Protein AF-A0A524LYD6-F1 (afdb_monomer)

Secondary structure (DSSP, 8-state):
--EEEEEEEEEEEEEEEEEETTEEEEEEEEEEEEEEEEEE---S---TTT---SSHHHHHSBS-EEEEEEEEEEEEEE--EEETTEEEEEEEEEEEEEEESGGG-BS-BEEEEEEEEEEEEEEEEEEEETTEEEEEEEEEEEEEEEEE--S---GGGTTSPSPB-GGGSEE--SSSSSTTSPP-EEESEEEEEEEEEEEEEETTTEEEEEEEEEEEEESSGGGGGS--GGG-EEEEEEEEEE--TT--EEEEEEEEEEE-TTS-EEEPPPSBS-TT--TT--BEEEEEE-----

Solvent-accessible surface area (backbone atoms only — not comparable to full-atom values): 15351 Å² total; per-residue (Å²): 139,61,72,51,74,49,75,52,70,52,70,54,72,52,68,52,75,46,84,49,100,84,21,40,38,34,41,36,42,34,42,37,43,31,44,36,35,34,48,67,67,85,75,72,97,69,56,79,92,77,67,72,69,88,51,62,57,68,61,73,41,62,76,43,81,43,45,42,25,38,41,36,40,37,41,34,41,40,42,61,36,74,48,91,78,55,54,38,31,42,32,36,40,35,43,37,39,34,42,27,14,29,94,66,38,57,76,34,28,20,32,36,36,39,42,37,40,35,40,29,40,62,76,46,77,42,80,77,47,102,88,42,51,58,35,37,26,43,36,39,37,41,37,40,37,39,51,35,59,46,98,48,67,55,80,90,54,68,85,52,77,74,43,38,44,66,85,73,38,42,67,40,59,15,31,82,37,51,66,65,42,80,65,48,73,62,16,19,20,37,41,43,33,40,40,34,48,35,31,48,79,38,88,69,45,38,25,42,37,32,42,40,39,43,22,32,73,31,68,48,58,77,57,66,77,69,75,51,67,51,66,26,48,34,26,38,34,42,36,45,34,34,48,33,87,94,48,36,44,30,44,30,46,30,43,43,33,35,31,44,95,86,72,49,80,47,49,40,64,22,84,40,87,30,88,80,69,43,67,60,30,37,29,32,84,29,58,31,56,65,66,84,80,126

Nearest PDB structures (foldseek):
  8a9y-assembly1_I  TM=3.380E-01  e=5.499E-01  Bacteroides thetaiotaomicron VPI-5482
  5fq6-assembly2_B  TM=3.558E-01  e=7.017E+00  Bacteroides thetaiotaomicron
  5fq8-assembly1_B  TM=3.467E-01  e=5.984E+00  Bacteroides thetaiotaomicron
  5fq7-assembly1_B  TM=3.398E-01  e=6.654E+00  Bacteroides thetaiotaomicron
  3qra-assembly1_A  TM=2.078E-01  e=8.227E+00  Yersinia pestis

Radius of gyration: 22.2 Å; Cα contacts (8 Å, |Δi|>4): 755; chains: 1; bounding box: 43×53×70 Å

Foldseek 3Di:
DDKDKDKDKDKDKDWDWDQDPQAIKIKMKMKMKMKIAMEDDPDDDDPPVGDDDPAPCNRVRYGDIWMKIKMKIKIKGDPFDDAPLDTAFDKMWMKMWMAIAFVVHIQFFWIKIKIKIKGKHWPDWACPDPQDTFTKMKMKMKMKMFTGGHPGDDPVCPPDDPRSQRQNFDKAPLAAALPNDHMDTQFRIKIKIKIKIWTDPHRQFKIKIWMKIWMAGHNDPVCVVVDDQQRTKIKTWIFMATNHPVDGKTKIWMWIWGAHPVRDIGTADEPAPCPVRDRRDYTYITIYGSDPPD

Mean predicted aligned error: 8.08 Å

pLDDT: mean 85.82, std 14.9, range [29.69, 97.88]

Sequence (294 aa):
MKYNKWTFGIGGNTGYRFRTPLGNLSLSTSLRSSLNHSRYTRNQAIDPAQVRPFDADLRENLLDWVWVNKWGLSATLDKRRGLYLSPSSGYAVSQSATFAGGFLLGDRHYIRTDTKGEAFFTLWDFPVLDTWNWKGVLAVHSDISFVLPTFWVPPAYQSFDQPVAGTDLLQTDGMFVARGWDPVTGGEALWNNWVELRMPIAEQVLWLDGFFDAVSLWEDPHDIGTLGPQNMLFGVGAGLRFTIPQFPIRVYLAKRFQVDSGGTIQWQEGSLFNYNKSPTGGLDFVFSIGAGLF

Structure (mmCIF, N/CA/C/O backbone):
data_AF-A0A524LYD6-F1
#
_entry.id   AF-A0A524LYD6-F1
#
loop_
_atom_site.group_PDB
_atom_site.id
_atom_site.type_symbol
_atom_site.label_atom_id
_atom_site.label_alt_id
_atom_site.label_comp_id
_atom_site.label_asym_id
_atom_site.label_entity_id
_atom_site.label_seq_id
_atom_site.pdbx_PDB_ins_code
_atom_site.Cartn_x
_atom_site.Cartn_y
_atom_site.Cartn_z
_atom_site.occupancy
_atom_site.B_iso_or_equiv
_atom_site.auth_seq_id
_atom_site.auth_comp_id
_atom_site.auth_asym_id
_atom_site.auth_atom_id
_atom_site.pdbx_PDB_model_num
ATOM 1 N N . MET A 1 1 ? -10.179 5.779 -27.861 1.00 55.72 1 MET A N 1
ATOM 2 C CA . MET A 1 1 ? -9.744 4.615 -28.672 1.00 55.72 1 MET A CA 1
ATOM 3 C C . MET A 1 1 ? -10.192 3.332 -27.987 1.00 55.72 1 MET A C 1
ATOM 5 O O . MET A 1 1 ? -10.161 3.291 -26.766 1.00 55.72 1 MET A O 1
ATOM 9 N N . LYS A 1 2 ? -10.623 2.311 -28.739 1.00 52.88 2 LYS A N 1
ATOM 10 C CA . LYS A 1 2 ? -10.922 0.976 -28.191 1.00 52.88 2 LYS A CA 1
ATOM 11 C C . LYS A 1 2 ? -9.743 0.045 -28.458 1.00 52.88 2 LYS A C 1
ATOM 13 O O . LYS A 1 2 ? -9.265 -0.019 -29.594 1.00 52.88 2 LYS A O 1
ATOM 18 N N . TYR A 1 3 ? -9.305 -0.673 -27.434 1.00 56.09 3 TYR A N 1
ATOM 19 C CA . TYR A 1 3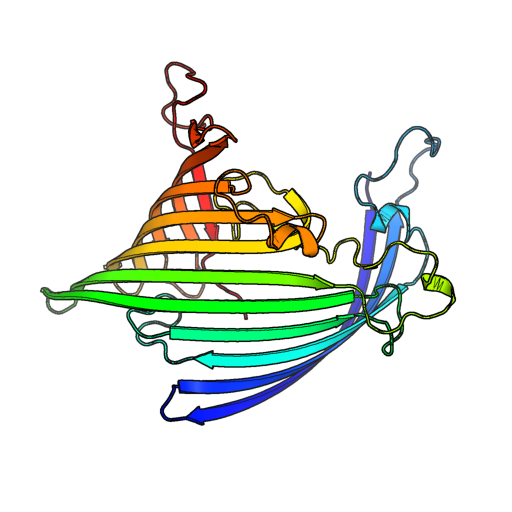 ? -8.222 -1.641 -27.539 1.00 56.09 3 TYR A CA 1
ATOM 20 C C . TYR A 1 3 ? -8.619 -2.968 -26.926 1.00 56.09 3 TYR A C 1
ATOM 22 O O . TYR A 1 3 ? -9.386 -3.021 -25.969 1.00 56.09 3 TYR A O 1
ATOM 30 N N . ASN A 1 4 ? -8.087 -4.027 -27.519 1.00 59.47 4 ASN A N 1
ATOM 31 C CA . ASN A 1 4 ? -8.242 -5.390 -27.065 1.00 59.47 4 ASN A CA 1
ATOM 32 C C . ASN A 1 4 ? -6.863 -5.851 -26.594 1.00 59.47 4 ASN A C 1
ATOM 34 O O . ASN A 1 4 ? -5.926 -5.926 -27.391 1.00 59.47 4 ASN A O 1
ATOM 38 N N . LYS A 1 5 ? -6.740 -6.132 -25.297 1.00 69.69 5 LYS A N 1
ATOM 39 C CA . LYS A 1 5 ? -5.551 -6.743 -24.698 1.00 69.69 5 LYS A CA 1
ATOM 40 C C . LYS A 1 5 ? -5.887 -8.183 -24.352 1.00 69.69 5 LYS A C 1
ATOM 42 O O . LYS A 1 5 ? -6.878 -8.434 -23.668 1.00 69.69 5 LYS A O 1
ATOM 47 N N . TRP A 1 6 ? -5.106 -9.118 -24.871 1.00 77.25 6 TRP A N 1
ATOM 48 C CA . TRP A 1 6 ? -5.230 -10.539 -24.571 1.00 77.25 6 TRP A CA 1
ATOM 49 C C . TRP A 1 6 ? -4.021 -10.945 -23.735 1.00 77.25 6 TRP A C 1
ATOM 51 O O . TRP A 1 6 ? -2.884 -10.691 -24.125 1.00 77.25 6 TRP A O 1
ATOM 61 N N . THR A 1 7 ? -4.272 -11.565 -22.587 1.00 79.12 7 THR A N 1
ATOM 62 C CA . THR A 1 7 ? -3.228 -12.063 -21.690 1.00 79.12 7 THR A CA 1
ATOM 63 C C . THR A 1 7 ? -3.551 -13.505 -21.345 1.00 79.12 7 THR A C 1
ATOM 65 O O . THR A 1 7 ? -4.573 -13.782 -20.719 1.00 79.12 7 THR A O 1
ATOM 68 N N . PHE A 1 8 ? -2.669 -14.418 -21.736 1.00 85.75 8 PHE A N 1
ATOM 69 C CA . PHE A 1 8 ? -2.722 -15.819 -21.333 1.00 85.75 8 PHE A CA 1
ATOM 70 C C . PHE A 1 8 ? -1.615 -16.053 -20.319 1.00 85.75 8 PHE A C 1
ATOM 72 O O . PHE A 1 8 ? -0.457 -15.781 -20.608 1.00 85.75 8 PHE A O 1
ATOM 79 N N . GLY A 1 9 ? -1.956 -16.514 -19.121 1.00 87.69 9 GLY A N 1
ATOM 80 C CA . GLY A 1 9 ? -0.984 -16.718 -18.054 1.00 87.69 9 GLY A CA 1
ATOM 81 C C . GLY A 1 9 ? -1.122 -18.089 -17.424 1.00 87.69 9 GLY A C 1
ATOM 82 O O . GLY A 1 9 ? -2.235 -18.548 -17.179 1.00 87.69 9 GLY A O 1
ATOM 83 N N . ILE A 1 10 ? 0.013 -18.705 -17.119 1.00 91.19 10 ILE A N 1
ATOM 84 C CA . ILE A 1 10 ? 0.108 -19.864 -16.240 1.00 91.19 10 ILE A CA 1
ATOM 85 C C . ILE A 1 10 ? 1.040 -19.516 -15.087 1.00 91.19 10 ILE A C 1
ATOM 87 O O . ILE A 1 10 ? 2.018 -18.784 -15.243 1.00 91.19 10 ILE A O 1
ATOM 91 N N . GLY A 1 11 ? 0.733 -20.022 -13.904 1.00 90.56 11 GLY A N 1
ATOM 92 C CA . GLY A 1 11 ? 1.606 -19.858 -12.761 1.00 90.56 11 GLY A CA 1
ATOM 93 C C . GLY A 1 11 ? 1.364 -20.929 -11.722 1.00 90.56 11 GLY A C 1
ATOM 94 O O . GLY A 1 11 ? 0.301 -21.546 -11.680 1.00 90.56 11 GLY A O 1
ATOM 95 N N . GLY A 1 12 ? 2.377 -21.141 -10.899 1.00 92.94 12 GLY A N 1
ATOM 96 C CA . GLY A 1 12 ? 2.320 -22.011 -9.740 1.00 92.94 12 GLY A CA 1
ATOM 97 C C . GLY A 1 12 ? 2.987 -21.325 -8.563 1.00 92.94 12 GLY A C 1
ATOM 98 O O . GLY A 1 12 ? 3.981 -20.617 -8.720 1.00 92.94 12 GLY A O 1
ATOM 99 N N . ASN A 1 13 ? 2.439 -21.534 -7.377 1.00 95.00 13 ASN A N 1
ATOM 100 C CA . ASN A 1 13 ? 3.014 -21.075 -6.127 1.00 95.00 13 ASN A CA 1
ATOM 101 C C . ASN A 1 13 ? 3.109 -22.243 -5.148 1.00 95.00 13 ASN A C 1
ATOM 103 O O . ASN A 1 13 ? 2.278 -23.147 -5.130 1.00 95.00 13 ASN A O 1
ATOM 107 N N . THR A 1 14 ? 4.143 -22.218 -4.324 1.00 96.38 14 THR A N 1
ATOM 108 C CA . THR A 1 14 ? 4.301 -23.149 -3.213 1.00 96.38 14 THR A CA 1
ATOM 109 C C . THR A 1 14 ? 4.890 -22.408 -2.030 1.00 96.38 14 THR A C 1
ATOM 111 O O . THR A 1 14 ? 5.524 -21.362 -2.176 1.00 96.38 14 THR A O 1
ATOM 114 N N . GLY A 1 15 ? 4.666 -22.927 -0.835 1.00 95.25 15 GLY A N 1
ATOM 115 C CA . GLY A 1 15 ? 5.195 -22.327 0.370 1.00 95.25 15 GLY A CA 1
ATOM 116 C C . GLY A 1 15 ? 5.038 -23.233 1.569 1.00 95.25 15 GLY A C 1
ATOM 117 O O . GLY A 1 15 ? 4.254 -24.181 1.570 1.00 95.25 15 GLY A O 1
ATOM 118 N N . TYR A 1 16 ? 5.802 -22.921 2.604 1.00 96.12 16 TYR A N 1
ATOM 119 C CA . TYR A 1 16 ? 5.771 -23.638 3.861 1.00 96.12 16 TYR A CA 1
ATOM 120 C C . TYR A 1 16 ? 5.715 -22.662 5.028 1.00 96.12 16 TYR A C 1
ATOM 122 O O . TYR A 1 16 ? 6.332 -21.596 5.005 1.00 96.12 16 TYR A O 1
ATOM 130 N N . ARG A 1 17 ? 4.970 -23.043 6.067 1.00 96.06 17 ARG A N 1
ATOM 131 C CA . ARG A 1 17 ? 4.792 -22.245 7.277 1.00 96.06 17 ARG A CA 1
ATOM 132 C C . ARG A 1 17 ? 5.369 -22.968 8.483 1.00 96.06 17 ARG A C 1
ATOM 134 O O . ARG A 1 17 ? 4.868 -24.011 8.896 1.00 96.06 17 ARG A O 1
ATOM 141 N N . PHE A 1 18 ? 6.366 -22.351 9.093 1.00 95.38 18 PHE A N 1
ATOM 142 C CA . PHE A 1 18 ? 6.984 -22.764 10.339 1.00 95.38 18 PHE A CA 1
ATOM 143 C C . PHE A 1 18 ? 6.351 -22.006 11.507 1.00 95.38 18 PHE A C 1
ATOM 145 O O . PHE A 1 18 ? 6.213 -20.783 11.479 1.00 95.38 18 PHE A O 1
ATOM 152 N N . ARG A 1 19 ? 5.974 -22.727 12.565 1.00 95.12 19 ARG A N 1
ATOM 153 C CA . ARG A 1 19 ? 5.569 -22.102 13.829 1.00 95.12 19 ARG A CA 1
ATOM 154 C C . ARG A 1 19 ? 6.815 -21.868 14.669 1.00 95.12 19 ARG A C 1
ATOM 156 O O . ARG A 1 19 ? 7.505 -22.821 15.011 1.00 95.12 19 ARG A O 1
ATOM 163 N N . THR A 1 20 ? 7.088 -20.616 15.008 1.00 93.88 20 THR A N 1
ATOM 164 C CA . THR A 1 20 ? 8.222 -20.228 15.854 1.00 93.88 20 THR A CA 1
ATOM 165 C C . THR A 1 20 ? 7.715 -19.479 17.093 1.00 93.88 20 THR A C 1
ATOM 167 O O . THR A 1 20 ? 6.604 -18.942 17.071 1.00 93.88 20 THR A O 1
ATOM 170 N N . PRO A 1 21 ? 8.508 -19.363 18.174 1.00 91.44 21 PRO A N 1
ATOM 171 C CA . PRO A 1 21 ? 8.156 -18.514 19.323 1.00 91.44 21 PRO A CA 1
ATOM 172 C C . PRO A 1 21 ? 7.973 -17.024 18.961 1.00 91.44 21 PRO A C 1
ATOM 174 O O . PRO A 1 21 ? 7.273 -16.269 19.650 1.00 91.44 21 PRO A O 1
ATOM 177 N N . LEU A 1 22 ? 8.591 -16.592 17.857 1.00 92.12 22 LEU A N 1
ATOM 178 C CA . LEU A 1 22 ? 8.488 -15.235 17.324 1.00 92.12 22 LEU A CA 1
ATOM 179 C C . LEU A 1 22 ? 7.247 -15.032 16.441 1.00 92.12 22 LEU A C 1
ATOM 181 O O . LEU A 1 22 ? 6.920 -13.897 16.133 1.00 92.12 22 LEU A O 1
ATOM 185 N N . GLY A 1 23 ? 6.508 -16.087 16.093 1.00 92.94 23 GLY A N 1
ATOM 186 C CA . GLY A 1 23 ? 5.337 -16.014 15.219 1.00 92.94 23 GLY A CA 1
ATOM 187 C C . GLY A 1 23 ? 5.345 -17.100 14.147 1.00 92.94 23 GLY A C 1
ATOM 188 O O . GLY A 1 23 ? 6.173 -18.014 14.149 1.00 92.94 23 GLY A O 1
ATOM 189 N N . ASN A 1 24 ? 4.405 -17.008 13.216 1.00 95.06 24 ASN A N 1
ATOM 190 C CA . ASN A 1 24 ? 4.341 -17.884 12.057 1.00 95.06 24 ASN A CA 1
ATOM 191 C C . ASN A 1 24 ? 5.279 -17.349 10.972 1.00 95.06 24 ASN A C 1
ATOM 193 O O . ASN A 1 24 ? 4.977 -16.328 10.357 1.00 95.06 24 ASN A O 1
ATOM 197 N N . LEU A 1 25 ? 6.392 -18.042 10.734 1.00 96.81 25 LEU A N 1
ATOM 198 C CA . LEU A 1 25 ? 7.285 -17.765 9.613 1.00 96.81 25 LEU A CA 1
ATOM 199 C C . LEU A 1 25 ? 6.774 -18.514 8.382 1.00 96.81 25 LEU A C 1
ATOM 201 O O . LEU A 1 25 ? 6.739 -19.740 8.375 1.00 96.81 25 LEU A O 1
ATOM 205 N N . SER A 1 26 ? 6.388 -17.792 7.344 1.00 96.50 26 SER A N 1
ATOM 206 C CA . SER A 1 26 ? 5.944 -18.344 6.068 1.00 96.50 26 SER A CA 1
ATOM 207 C C . SER A 1 26 ? 6.970 -18.004 5.000 1.00 96.50 26 SER A C 1
ATOM 209 O O . SER A 1 26 ? 7.301 -16.835 4.827 1.00 96.50 26 SER A O 1
ATOM 211 N N . LEU A 1 27 ? 7.472 -19.018 4.304 1.00 97.31 27 LEU A N 1
ATOM 212 C CA . LEU A 1 27 ? 8.333 -18.861 3.136 1.00 97.31 27 LEU A CA 1
ATOM 213 C C . LEU A 1 27 ? 7.558 -19.338 1.915 1.00 97.31 27 LEU A C 1
ATOM 215 O O . LEU A 1 27 ? 6.967 -20.419 1.957 1.00 97.31 27 LEU A O 1
ATOM 219 N N . SER A 1 28 ? 7.552 -18.563 0.839 1.00 96.56 28 SER A N 1
ATOM 220 C CA . SER A 1 28 ? 6.888 -18.960 -0.398 1.00 96.56 28 SER A CA 1
ATOM 221 C C . SER A 1 28 ? 7.697 -18.583 -1.628 1.00 96.56 28 SER A C 1
ATOM 223 O O . SER A 1 28 ? 8.526 -17.672 -1.615 1.00 96.56 28 SER A O 1
ATOM 225 N N . THR A 1 29 ? 7.447 -19.315 -2.705 1.00 97.19 29 THR A N 1
ATOM 226 C CA . THR A 1 29 ? 7.948 -19.004 -4.035 1.00 97.19 29 THR A CA 1
ATOM 227 C C . THR A 1 29 ? 6.825 -19.142 -5.049 1.00 97.19 29 THR A C 1
ATOM 229 O O . THR A 1 29 ? 5.917 -19.963 -4.891 1.00 97.19 29 THR A O 1
ATOM 232 N N . SER A 1 30 ? 6.864 -18.318 -6.087 1.00 95.62 30 SER A N 1
ATOM 233 C CA . SER A 1 30 ? 5.905 -18.361 -7.182 1.00 95.62 30 SER A CA 1
ATOM 234 C C . SER A 1 30 ? 6.612 -18.207 -8.515 1.00 95.62 30 SER A C 1
ATOM 236 O O . SER A 1 30 ? 7.553 -17.434 -8.641 1.00 95.62 30 SER A O 1
ATOM 238 N N . LEU A 1 31 ? 6.158 -18.940 -9.520 1.00 94.75 31 LEU A N 1
ATOM 239 C CA . LEU A 1 31 ? 6.589 -18.788 -10.902 1.00 94.75 31 LEU A CA 1
ATOM 240 C C . LEU A 1 31 ? 5.362 -18.452 -11.732 1.00 94.75 31 LEU A C 1
ATOM 242 O O . LEU A 1 31 ? 4.343 -19.136 -11.638 1.00 94.75 31 LEU A O 1
ATOM 246 N N . ARG A 1 32 ? 5.457 -17.404 -12.544 1.00 93.44 32 ARG A N 1
ATOM 247 C CA . ARG A 1 32 ? 4.402 -16.983 -13.461 1.00 93.44 32 ARG A CA 1
ATOM 248 C C . ARG A 1 32 ? 5.002 -16.724 -14.829 1.00 93.44 32 ARG A C 1
ATOM 250 O O . ARG A 1 32 ? 5.989 -16.008 -14.949 1.00 93.44 32 ARG A O 1
ATOM 257 N N . SER A 1 33 ? 4.368 -17.269 -15.852 1.00 91.31 33 SER A N 1
ATOM 258 C CA . SER A 1 33 ? 4.661 -16.970 -17.245 1.00 91.31 33 SER A CA 1
ATOM 259 C C . SER A 1 33 ? 3.385 -16.464 -17.894 1.00 91.31 33 SER A C 1
ATOM 261 O O . SER A 1 33 ? 2.315 -17.055 -17.721 1.00 91.31 33 SER A O 1
ATOM 263 N N . SER A 1 34 ? 3.469 -15.342 -18.594 1.00 88.50 34 SER A N 1
ATOM 264 C CA . SER A 1 34 ? 2.343 -14.794 -19.335 1.00 88.50 34 SER A CA 1
ATOM 265 C C . SER A 1 34 ? 2.739 -14.364 -20.729 1.00 88.50 34 SER A C 1
ATOM 267 O O . SER A 1 34 ? 3.812 -13.812 -20.939 1.00 88.50 34 SER A O 1
ATOM 269 N N . LEU A 1 35 ? 1.821 -14.592 -21.654 1.00 85.19 35 LEU A N 1
ATOM 270 C CA . LEU A 1 35 ? 1.895 -14.207 -23.041 1.00 85.19 35 LEU A CA 1
ATOM 271 C C . LEU A 1 35 ? 0.871 -13.094 -23.284 1.00 85.19 35 LEU A C 1
ATOM 273 O O . LEU A 1 35 ? -0.341 -13.307 -23.167 1.00 85.19 35 LEU A O 1
ATOM 277 N N . ASN A 1 36 ? 1.375 -11.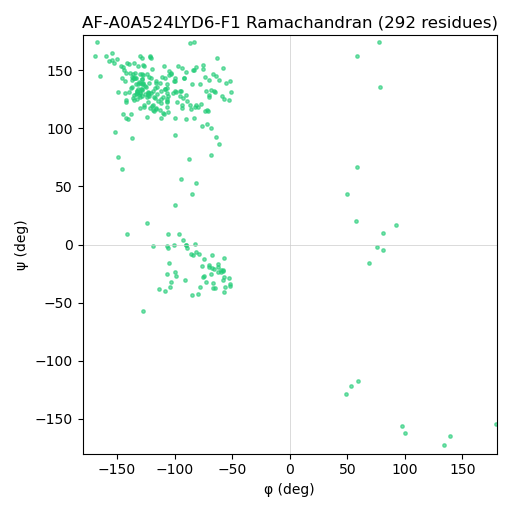903 -23.585 1.00 80.31 36 ASN A N 1
ATOM 278 C CA . ASN A 1 36 ? 0.601 -10.685 -23.767 1.00 80.31 36 ASN A CA 1
ATOM 279 C C . ASN A 1 36 ? 0.531 -10.309 -25.246 1.00 80.31 36 ASN A C 1
ATOM 281 O O . ASN A 1 36 ? 1.532 -10.356 -25.953 1.00 80.31 36 ASN A O 1
ATOM 285 N N . HIS A 1 37 ? -0.645 -9.890 -25.700 1.00 72.88 37 HIS A N 1
ATOM 286 C CA . HIS A 1 37 ? -0.845 -9.316 -27.024 1.00 72.88 37 HIS A CA 1
ATOM 287 C C . HIS A 1 37 ? -1.778 -8.115 -26.934 1.00 72.88 37 HIS A C 1
ATOM 289 O O . HIS A 1 37 ? -2.825 -8.176 -26.281 1.00 72.88 37 HIS A O 1
ATOM 295 N N . SER A 1 38 ? -1.417 -7.020 -27.598 1.00 56.56 38 SER A N 1
ATOM 296 C CA . SER A 1 38 ? -2.233 -5.810 -27.626 1.00 56.56 38 SER A CA 1
ATOM 297 C C . SER A 1 38 ? -2.581 -5.423 -29.066 1.00 56.56 38 SER A C 1
ATOM 299 O O . SER A 1 38 ? -1.722 -5.342 -29.945 1.00 56.56 38 SER A O 1
ATOM 301 N N . ARG A 1 39 ? -3.880 -5.219 -29.330 1.00 44.22 39 ARG A N 1
ATOM 302 C CA . ARG A 1 39 ? -4.400 -4.811 -30.641 1.00 44.22 39 ARG A CA 1
ATOM 303 C C . ARG A 1 39 ? -5.424 -3.698 -30.484 1.00 44.22 39 ARG A C 1
ATOM 305 O O . ARG A 1 39 ? -6.422 -3.839 -29.780 1.00 44.22 39 ARG A O 1
ATOM 312 N N . TYR A 1 40 ? -5.245 -2.616 -31.230 1.00 53.81 40 TYR A N 1
ATOM 313 C CA . TYR A 1 40 ? -6.242 -1.552 -31.332 1.00 53.81 40 TYR A CA 1
ATOM 314 C C . TYR A 1 40 ? -7.190 -1.794 -32.499 1.00 53.81 40 TYR A C 1
ATOM 316 O O . TYR A 1 40 ? -6.783 -2.254 -33.568 1.00 53.81 40 TYR A O 1
ATOM 324 N N . THR A 1 41 ? -8.466 -1.445 -32.317 1.00 43.91 41 THR A N 1
ATOM 325 C CA . THR A 1 41 ? -9.409 -1.410 -33.439 1.00 43.91 41 THR A CA 1
ATOM 326 C C . THR A 1 41 ? -9.137 -0.149 -34.255 1.00 43.91 41 THR A C 1
ATOM 328 O O . THR A 1 41 ? -9.515 0.952 -33.857 1.00 43.91 41 THR A O 1
ATOM 331 N N . ARG A 1 42 ? -8.456 -0.322 -35.394 1.00 43.91 42 ARG A N 1
ATOM 332 C CA . ARG A 1 42 ? -8.224 0.694 -36.429 1.00 43.91 42 ARG A CA 1
ATOM 333 C C . ARG A 1 42 ? -9.550 1.020 -37.125 1.00 43.91 42 ARG A C 1
ATOM 335 O O . ARG A 1 42 ? -9.797 0.542 -38.225 1.00 43.91 42 ARG A O 1
ATOM 342 N N . ASN A 1 43 ? -10.411 1.807 -36.486 1.00 40.53 43 ASN A N 1
ATOM 343 C CA . ASN A 1 43 ? -11.506 2.461 -37.192 1.00 40.53 43 ASN A CA 1
ATOM 344 C C . ASN A 1 43 ? -11.103 3.907 -37.481 1.00 40.53 43 ASN A C 1
ATOM 346 O O . ASN A 1 43 ? -11.046 4.734 -36.580 1.00 40.53 43 ASN A O 1
ATOM 350 N N . GLN A 1 44 ? -10.858 4.134 -38.773 1.00 36.75 44 GLN A N 1
ATOM 351 C CA . GLN A 1 44 ? -10.572 5.387 -39.471 1.00 36.75 44 GLN A CA 1
ATOM 352 C C . GLN A 1 44 ? -9.146 5.939 -39.357 1.00 36.75 44 GLN A C 1
ATOM 354 O O . GLN A 1 44 ? -8.496 5.907 -38.319 1.00 36.75 44 GLN A O 1
ATOM 359 N N . ALA A 1 45 ? -8.661 6.367 -40.523 1.00 39.56 45 ALA A N 1
ATOM 360 C CA . ALA A 1 45 ? -7.324 6.839 -40.830 1.00 39.56 45 ALA A CA 1
ATOM 361 C C . ALA A 1 45 ? -6.971 8.094 -40.023 1.00 39.56 45 ALA A C 1
ATOM 363 O O . ALA A 1 45 ? -7.168 9.215 -40.479 1.00 39.56 45 ALA A O 1
ATOM 364 N N . ILE A 1 46 ? -6.469 7.887 -38.811 1.00 42.72 46 ILE A N 1
ATOM 365 C CA . ILE A 1 46 ? -5.906 8.943 -37.982 1.00 42.72 46 ILE A CA 1
ATOM 366 C C . ILE A 1 46 ? -4.392 8.754 -38.004 1.00 42.72 46 ILE A C 1
ATOM 368 O O . ILE A 1 46 ? -3.879 7.699 -37.628 1.00 42.72 46 ILE A O 1
ATOM 372 N N . ASP A 1 47 ? -3.712 9.769 -38.526 1.00 45.88 47 ASP A N 1
ATOM 373 C CA . ASP A 1 47 ? -2.261 9.885 -38.621 1.00 45.88 47 ASP A CA 1
ATOM 374 C C . ASP A 1 47 ? -1.605 9.613 -37.242 1.00 45.88 47 ASP A C 1
ATOM 376 O O . ASP A 1 47 ? -2.052 10.185 -36.240 1.00 45.88 47 ASP A O 1
ATOM 380 N N . PRO A 1 48 ? -0.567 8.757 -37.138 1.00 46.44 48 PRO A N 1
ATOM 381 C CA . PRO A 1 48 ? 0.178 8.515 -35.893 1.00 46.44 48 PRO A CA 1
ATOM 382 C C . PRO A 1 48 ? 0.811 9.776 -35.266 1.00 46.44 48 PRO A C 1
ATOM 384 O O . PRO A 1 48 ? 1.240 9.741 -34.107 1.00 46.44 48 PRO A O 1
ATOM 387 N N . ALA A 1 49 ? 0.849 10.902 -35.986 1.00 52.00 49 ALA A N 1
ATOM 388 C CA . ALA A 1 49 ? 1.197 12.208 -35.430 1.00 52.00 49 ALA A CA 1
ATOM 389 C C . ALA A 1 49 ? 0.068 12.867 -34.606 1.00 52.00 49 ALA A C 1
ATOM 391 O O . ALA A 1 49 ? 0.354 13.771 -33.824 1.00 52.00 49 ALA A O 1
ATOM 392 N N . GLN A 1 50 ? -1.193 12.437 -34.752 1.00 47.16 50 GLN A N 1
ATOM 393 C CA . GLN A 1 50 ? -2.355 13.139 -34.187 1.00 47.16 50 GLN A CA 1
ATOM 394 C C . GLN A 1 50 ? -3.004 12.469 -32.971 1.00 47.16 50 GLN A C 1
ATOM 396 O O . GLN A 1 50 ? -3.610 13.171 -32.165 1.00 47.16 50 GLN A O 1
ATOM 401 N N . VAL A 1 51 ? -2.879 11.146 -32.786 1.00 50.72 51 VAL A N 1
ATOM 402 C CA . VAL A 1 51 ? -3.400 10.464 -31.585 1.00 50.72 51 VAL A CA 1
ATOM 403 C C . VAL A 1 51 ? -2.454 9.351 -31.136 1.00 50.72 51 VAL A C 1
ATOM 405 O O . VAL A 1 51 ? -2.361 8.303 -31.772 1.00 50.72 51 VAL A O 1
ATOM 408 N N . ARG A 1 52 ? -1.767 9.572 -30.009 1.00 54.44 52 ARG A N 1
ATOM 409 C CA . ARG A 1 52 ? -0.873 8.603 -29.358 1.00 54.44 52 ARG A CA 1
ATOM 410 C C . ARG A 1 52 ? -1.538 8.057 -28.086 1.00 54.44 52 ARG A C 1
ATOM 412 O O . ARG A 1 52 ? -2.101 8.857 -27.338 1.00 54.44 52 ARG A O 1
ATOM 419 N N . PRO A 1 53 ? -1.512 6.734 -27.828 1.00 52.78 53 PRO A N 1
ATOM 420 C CA . PRO A 1 53 ? -1.954 6.187 -26.549 1.00 52.78 53 PRO A CA 1
ATOM 421 C C . PRO A 1 53 ? -1.186 6.834 -25.393 1.00 52.78 53 PRO A C 1
ATOM 423 O O . PRO A 1 53 ? 0.022 7.046 -25.499 1.00 52.78 53 PRO A O 1
ATOM 426 N N . PHE A 1 54 ? -1.899 7.145 -24.308 1.00 50.44 54 PHE A N 1
ATOM 427 C CA . PHE A 1 54 ? -1.296 7.655 -23.074 1.00 50.44 54 PHE A CA 1
ATOM 428 C C . PHE A 1 54 ? -0.379 6.607 -22.424 1.00 50.44 54 PHE A C 1
ATOM 430 O O . PHE A 1 54 ? 0.689 6.938 -21.927 1.00 50.44 54 PHE A O 1
ATOM 437 N N . ASP A 1 55 ? -0.780 5.337 -22.487 1.00 52.91 55 ASP A N 1
ATOM 438 C CA . ASP A 1 55 ? -0.026 4.207 -21.950 1.00 52.91 55 ASP A CA 1
ATOM 439 C C . ASP A 1 55 ? 1.147 3.840 -22.886 1.00 52.91 55 ASP A C 1
ATOM 441 O O . ASP A 1 55 ? 0.955 3.549 -24.073 1.00 52.91 55 ASP A O 1
ATOM 445 N N . ALA A 1 56 ? 2.369 3.900 -22.346 1.00 55.12 56 ALA A N 1
ATOM 446 C CA . ALA A 1 56 ? 3.619 3.674 -23.068 1.00 55.12 56 ALA A CA 1
ATOM 447 C C . ALA A 1 56 ? 3.777 2.222 -23.547 1.00 55.12 56 ALA A C 1
ATOM 449 O O . ALA A 1 56 ? 4.187 1.993 -24.684 1.00 55.12 56 ALA A O 1
ATOM 450 N N . ASP A 1 57 ? 3.339 1.245 -22.754 1.00 53.44 57 ASP A N 1
ATOM 451 C CA . ASP A 1 57 ? 3.438 -0.177 -23.108 1.00 53.44 57 ASP A CA 1
ATOM 452 C C . ASP A 1 57 ? 2.564 -0.537 -24.298 1.00 53.44 57 ASP A C 1
ATOM 454 O O . ASP A 1 57 ? 2.859 -1.416 -25.099 1.00 53.44 57 ASP A O 1
ATOM 458 N N . LEU A 1 58 ? 1.444 0.152 -24.382 1.00 52.38 58 LEU A N 1
ATOM 459 C CA . LEU A 1 58 ? 0.444 0.045 -25.420 1.00 52.38 58 LEU A CA 1
ATOM 460 C C . LEU A 1 58 ? 0.896 0.699 -26.737 1.00 52.38 58 LEU A C 1
ATOM 462 O O . LEU A 1 58 ? 0.463 0.300 -27.822 1.00 52.38 58 LEU A O 1
ATOM 466 N N . ARG A 1 59 ? 1.785 1.692 -26.642 1.00 57.72 59 ARG A N 1
ATOM 467 C CA . ARG A 1 59 ? 2.464 2.319 -27.778 1.00 57.72 59 ARG A CA 1
ATOM 468 C C . ARG A 1 59 ? 3.617 1.454 -28.296 1.00 57.72 59 ARG A C 1
ATOM 470 O O . ARG A 1 59 ? 3.819 1.409 -29.505 1.00 57.72 59 ARG A O 1
ATOM 477 N N . GLU A 1 60 ? 4.337 0.784 -27.400 1.00 53.69 60 GLU A N 1
ATOM 478 C CA . GLU A 1 60 ? 5.558 0.027 -27.712 1.00 53.69 60 GLU A CA 1
ATOM 479 C C . GLU A 1 60 ? 5.289 -1.453 -28.053 1.00 53.69 60 GLU A C 1
ATOM 481 O O . GLU A 1 60 ? 5.961 -1.993 -28.923 1.00 53.69 60 GLU A O 1
ATOM 486 N N . ASN A 1 61 ? 4.243 -2.081 -27.495 1.00 51.09 61 ASN A N 1
ATOM 487 C CA . ASN A 1 61 ? 3.865 -3.486 -27.750 1.00 51.09 61 ASN A CA 1
ATOM 488 C C . ASN A 1 61 ? 2.712 -3.649 -28.762 1.00 51.09 61 ASN A C 1
ATOM 490 O O . ASN A 1 61 ? 1.849 -4.530 -28.630 1.00 51.09 61 ASN A O 1
ATOM 494 N N . LEU A 1 62 ? 2.640 -2.767 -29.759 1.00 54.47 62 LEU A N 1
ATOM 495 C CA . LEU A 1 62 ? 1.594 -2.789 -30.777 1.00 54.47 62 LEU A CA 1
ATOM 496 C C . LEU A 1 62 ? 1.805 -3.971 -31.743 1.00 54.47 62 LEU A C 1
ATOM 498 O O . LEU A 1 62 ? 2.747 -3.956 -32.521 1.00 54.47 62 LEU A O 1
ATOM 502 N N . LEU A 1 63 ? 0.867 -4.931 -31.763 1.00 54.94 63 LEU A N 1
ATOM 503 C CA . LEU A 1 63 ? 0.813 -6.105 -32.664 1.00 54.94 63 LEU A CA 1
ATOM 504 C C . LEU A 1 63 ? 1.777 -7.270 -32.380 1.00 54.94 63 LEU A C 1
ATOM 506 O O . LEU A 1 63 ? 1.629 -8.303 -33.035 1.00 54.94 63 LEU A O 1
ATOM 510 N N . ASP A 1 64 ? 2.648 -7.182 -31.380 1.00 61.28 64 ASP A N 1
ATOM 511 C CA . ASP A 1 64 ? 3.557 -8.281 -31.044 1.00 61.28 64 ASP A CA 1
ATOM 512 C C . ASP A 1 64 ? 3.038 -9.163 -29.904 1.00 61.28 64 ASP A C 1
ATOM 514 O O . ASP A 1 64 ? 2.192 -8.777 -29.090 1.00 61.28 64 ASP A O 1
ATOM 518 N N . TRP A 1 65 ? 3.493 -10.415 -29.913 1.00 71.19 65 TRP A N 1
ATOM 519 C CA . TRP A 1 65 ? 3.280 -11.373 -28.837 1.00 71.19 65 TRP A CA 1
ATOM 520 C C . TRP A 1 65 ? 4.469 -11.316 -27.900 1.00 71.19 65 TRP A C 1
ATOM 522 O O . TRP A 1 65 ? 5.596 -11.595 -28.306 1.00 71.19 65 TRP A O 1
ATOM 532 N N . VAL A 1 66 ? 4.205 -10.986 -26.644 1.00 78.00 66 VAL A N 1
ATOM 533 C CA . VAL A 1 66 ? 5.260 -10.640 -25.708 1.00 78.00 66 VAL A CA 1
ATOM 534 C C . VAL A 1 66 ? 5.211 -11.531 -24.477 1.00 78.00 66 VAL A C 1
ATOM 536 O O . VAL A 1 66 ? 4.167 -11.688 -23.841 1.00 78.00 66 VAL A O 1
ATOM 539 N N . TRP A 1 67 ? 6.347 -12.150 -24.167 1.00 84.25 67 TRP A N 1
ATOM 540 C CA . TRP A 1 67 ? 6.498 -13.053 -23.033 1.00 84.25 67 TRP A CA 1
ATOM 541 C C . TRP A 1 67 ? 6.983 -12.296 -21.805 1.00 84.25 67 TRP A C 1
ATOM 543 O O . TRP A 1 67 ? 8.050 -11.696 -21.832 1.00 84.25 67 TRP A O 1
ATOM 553 N N . VAL A 1 68 ? 6.248 -12.430 -20.706 1.00 87.50 68 VAL A N 1
ATOM 554 C CA . VAL A 1 68 ? 6.624 -11.910 -19.393 1.00 87.50 68 VAL A CA 1
ATOM 555 C C . VAL A 1 68 ? 6.772 -13.091 -18.442 1.00 87.50 68 VAL A C 1
ATOM 557 O O . VAL A 1 68 ? 5.786 -13.758 -18.117 1.00 87.50 68 VAL A O 1
ATOM 560 N N . ASN A 1 69 ? 7.989 -13.335 -17.963 1.00 92.81 69 ASN A N 1
ATOM 561 C CA . ASN A 1 69 ? 8.263 -14.345 -16.946 1.00 92.81 69 ASN A CA 1
ATOM 562 C C . ASN A 1 69 ? 8.611 -13.666 -15.624 1.00 92.81 69 ASN A C 1
ATOM 564 O O . ASN A 1 69 ? 9.410 -12.733 -15.600 1.00 92.81 69 ASN A O 1
ATOM 568 N N . LYS A 1 70 ? 8.015 -14.133 -14.525 1.00 95.06 70 LYS A N 1
ATOM 569 C CA . LYS A 1 70 ? 8.244 -13.614 -13.176 1.00 95.06 70 LYS A CA 1
ATOM 570 C C . LYS A 1 70 ? 8.506 -14.757 -12.201 1.00 95.06 70 LYS A C 1
ATOM 572 O O . LYS A 1 70 ? 7.763 -15.740 -12.181 1.00 95.06 70 LYS A O 1
ATOM 577 N N . TRP A 1 71 ? 9.529 -14.604 -11.370 1.00 96.44 71 TRP A N 1
ATOM 578 C CA . TRP A 1 71 ? 9.816 -15.482 -10.239 1.00 96.44 71 TRP A CA 1
ATOM 579 C C . TRP A 1 71 ? 9.761 -14.686 -8.942 1.00 96.44 71 TRP A C 1
ATOM 581 O O . TRP A 1 71 ? 10.546 -13.766 -8.743 1.00 96.44 71 TRP A O 1
ATOM 591 N N . GLY A 1 72 ? 8.817 -15.029 -8.074 1.00 97.00 72 GLY A N 1
ATOM 592 C CA . GLY A 1 72 ? 8.645 -14.425 -6.763 1.00 97.00 72 GLY A CA 1
ATOM 593 C C . GLY A 1 72 ? 9.233 -15.294 -5.657 1.00 97.00 72 GLY A C 1
ATOM 594 O O . GLY A 1 72 ? 9.070 -16.517 -5.650 1.00 97.00 72 GLY A O 1
ATOM 595 N N . LEU A 1 73 ? 9.854 -14.642 -4.685 1.00 97.56 73 LEU A N 1
ATOM 596 C CA . LEU A 1 73 ? 10.253 -15.183 -3.394 1.00 97.56 73 LEU A CA 1
ATOM 597 C C . LEU A 1 73 ? 9.658 -14.291 -2.311 1.00 97.56 73 LEU A C 1
ATOM 599 O O . LEU A 1 73 ? 9.706 -13.068 -2.428 1.00 97.56 73 LEU A O 1
ATOM 603 N N . SER A 1 74 ? 9.106 -14.878 -1.253 1.00 97.25 74 SER A N 1
ATOM 604 C CA . SER A 1 74 ? 8.642 -14.101 -0.109 1.00 97.25 74 SER A CA 1
ATOM 605 C C . SER A 1 74 ? 8.908 -14.797 1.218 1.00 97.25 74 SER A C 1
ATOM 607 O O . SER A 1 74 ? 8.886 -16.026 1.324 1.00 97.25 74 SER A O 1
ATOM 609 N N . ALA A 1 75 ? 9.153 -13.984 2.237 1.00 97.38 75 ALA A N 1
ATOM 610 C CA . ALA A 1 75 ? 9.268 -14.386 3.623 1.00 97.38 75 ALA A CA 1
ATOM 611 C C . ALA A 1 75 ? 8.372 -13.482 4.467 1.00 97.38 75 ALA A C 1
ATOM 613 O O . ALA 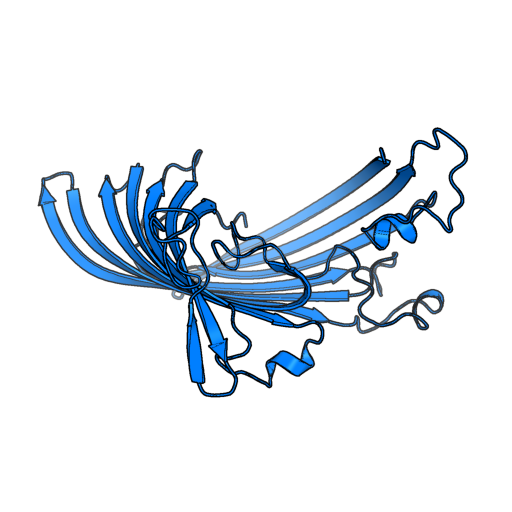A 1 75 ? 8.428 -12.264 4.347 1.00 97.38 75 ALA A O 1
ATOM 614 N N . THR A 1 76 ? 7.537 -14.063 5.323 1.00 97.00 76 THR A N 1
ATOM 615 C CA . THR A 1 76 ? 6.634 -13.322 6.211 1.00 97.00 76 THR A CA 1
ATOM 616 C C . THR A 1 76 ? 6.707 -13.887 7.616 1.00 97.00 76 THR A C 1
ATOM 618 O O . THR A 1 76 ? 6.537 -15.087 7.802 1.00 97.00 76 THR A O 1
ATOM 621 N N . LEU A 1 77 ? 6.909 -13.034 8.611 1.00 96.75 77 LEU A N 1
ATOM 622 C CA . LEU A 1 77 ? 6.790 -13.360 10.024 1.00 96.75 77 LEU A CA 1
ATOM 623 C C . LEU A 1 77 ? 5.541 -12.678 10.585 1.00 96.75 77 LEU A C 1
ATOM 625 O O . LEU A 1 77 ? 5.505 -11.456 10.685 1.00 96.75 77 LEU A O 1
ATOM 629 N N . ASP A 1 78 ? 4.530 -13.461 10.966 1.00 95.38 78 ASP A N 1
ATOM 630 C CA . ASP A 1 78 ? 3.257 -12.947 11.487 1.00 95.38 78 ASP A CA 1
ATOM 631 C C . ASP A 1 78 ? 3.002 -13.425 12.928 1.00 95.38 78 ASP A C 1
ATOM 633 O O . ASP A 1 78 ? 2.909 -14.628 13.200 1.00 95.38 78 ASP A O 1
ATOM 637 N N . LYS A 1 79 ? 2.874 -12.474 13.859 1.00 95.31 79 LYS A N 1
ATOM 638 C CA . LYS A 1 79 ? 2.507 -12.686 15.270 1.00 95.31 79 LYS A CA 1
ATOM 639 C C . LYS A 1 79 ? 1.267 -11.872 15.668 1.00 95.31 79 LYS A C 1
ATOM 641 O O . LYS A 1 79 ? 1.046 -11.625 16.857 1.00 95.31 79 LYS A O 1
ATOM 646 N N . ARG A 1 80 ? 0.471 -11.414 14.701 1.00 92.81 80 ARG A N 1
ATOM 647 C CA . ARG A 1 80 ? -0.743 -10.629 14.952 1.00 92.81 80 ARG A CA 1
ATOM 648 C C . ARG A 1 80 ? -1.777 -11.455 15.717 1.00 92.81 80 ARG A C 1
ATOM 650 O O . ARG A 1 80 ? -1.898 -12.668 15.543 1.00 92.81 80 ARG A O 1
ATOM 657 N N . ARG A 1 81 ? -2.518 -10.787 16.598 1.00 85.88 81 ARG A N 1
ATOM 658 C CA . ARG A 1 81 ? -3.574 -11.351 17.446 1.00 85.88 81 ARG A CA 1
ATOM 659 C C . ARG A 1 81 ? -4.869 -10.565 17.267 1.00 85.88 81 ARG A C 1
ATOM 661 O O . ARG A 1 81 ? -4.838 -9.374 16.964 1.00 85.88 81 ARG A O 1
ATOM 668 N N . GLY A 1 82 ? -5.996 -11.226 17.511 1.00 79.44 82 GLY A N 1
ATOM 669 C CA . GLY A 1 82 ? -7.332 -10.681 17.268 1.00 79.44 82 GLY A CA 1
ATOM 670 C C . GLY A 1 82 ? -7.905 -11.158 15.935 1.00 79.44 82 GLY A C 1
ATOM 671 O O . GLY A 1 82 ? -7.519 -12.211 15.426 1.00 79.44 82 GLY A O 1
ATOM 672 N N . LEU A 1 83 ? -8.848 -10.397 15.380 1.00 76.31 83 LEU A N 1
ATOM 673 C CA . LEU A 1 83 ? -9.459 -10.716 14.092 1.00 76.31 83 LEU A CA 1
ATOM 674 C C . LEU A 1 83 ? -8.445 -10.510 12.965 1.00 76.31 83 LEU A C 1
ATOM 676 O O . LEU A 1 83 ? -7.698 -9.538 12.964 1.00 76.31 83 LEU A O 1
ATOM 680 N N . TYR A 1 84 ? -8.455 -11.390 11.964 1.00 76.25 84 TYR A N 1
ATOM 681 C CA . TYR A 1 84 ? -7.499 -11.333 10.853 1.00 76.25 84 TYR A CA 1
ATOM 682 C C . TYR A 1 84 ? -7.525 -9.989 10.101 1.00 76.25 84 TYR A C 1
ATOM 684 O O . TYR A 1 84 ? -6.479 -9.426 9.792 1.00 76.25 84 TYR A O 1
ATOM 692 N N . LEU A 1 85 ? -8.721 -9.438 9.867 1.00 77.88 85 LEU A N 1
ATOM 693 C CA . LEU A 1 85 ? -8.911 -8.147 9.189 1.00 77.88 85 LEU A CA 1
ATOM 694 C C . LEU A 1 85 ? -8.833 -6.943 10.132 1.00 77.88 85 LEU A C 1
ATOM 696 O O . LEU A 1 85 ? -8.855 -5.795 9.688 1.00 77.88 85 LEU A O 1
ATOM 700 N N . SER A 1 86 ? -8.776 -7.174 11.442 1.00 83.12 86 SER A N 1
ATOM 701 C CA . SER A 1 86 ? -8.623 -6.125 12.454 1.00 83.12 86 SER A CA 1
ATOM 702 C C . SER A 1 86 ? -7.857 -6.656 13.662 1.00 83.12 86 SER A C 1
ATOM 704 O O . SER A 1 86 ? -8.453 -6.949 14.704 1.00 83.12 86 SER A O 1
ATOM 706 N N . PRO A 1 87 ? -6.527 -6.803 13.518 1.00 88.88 87 PRO A N 1
ATOM 707 C CA . PRO A 1 87 ? -5.670 -7.201 14.620 1.00 88.88 87 PRO A CA 1
ATOM 708 C C . PRO A 1 87 ? -5.727 -6.173 15.749 1.00 88.88 87 PRO A C 1
ATOM 710 O O . PRO A 1 87 ? -5.754 -4.968 15.493 1.00 88.88 87 PRO A O 1
ATOM 713 N N . SER A 1 88 ? -5.718 -6.649 16.992 1.00 90.56 88 SER A N 1
ATOM 714 C CA . SER A 1 88 ? -5.700 -5.802 18.190 1.00 90.56 88 SER A CA 1
ATOM 715 C C . SER A 1 88 ? -4.304 -5.648 18.787 1.00 90.56 88 SER A C 1
ATOM 717 O O . SER A 1 88 ? -4.016 -4.643 19.435 1.00 90.56 88 SER A O 1
ATOM 719 N N . SER A 1 89 ? -3.426 -6.633 18.580 1.00 93.56 89 SER A N 1
ATOM 720 C CA . SER A 1 89 ? -2.046 -6.599 19.068 1.00 93.56 89 SER A CA 1
ATOM 721 C C . SER A 1 89 ? -1.102 -7.459 18.225 1.00 93.56 89 SER A C 1
ATOM 723 O O . SER A 1 89 ? -1.537 -8.320 17.459 1.00 93.56 89 SER A O 1
ATOM 725 N N . GLY A 1 90 ? 0.204 -7.248 18.388 1.00 94.94 90 GLY A N 1
ATOM 726 C CA . GLY A 1 90 ? 1.250 -8.025 17.722 1.00 94.94 90 GLY A CA 1
ATOM 727 C C . GLY A 1 90 ? 1.821 -7.302 16.508 1.00 94.94 90 GLY A C 1
ATOM 728 O O . GLY A 1 90 ? 1.687 -6.090 16.382 1.00 94.94 90 GLY A O 1
ATOM 729 N N . TYR A 1 91 ? 2.492 -8.037 15.630 1.00 95.69 91 TYR A N 1
ATOM 730 C CA . TYR A 1 91 ? 3.175 -7.463 14.474 1.00 95.69 91 TYR A CA 1
ATOM 731 C C . TYR A 1 91 ? 3.211 -8.442 13.306 1.00 95.69 91 TYR A C 1
ATOM 733 O O . TYR A 1 91 ? 3.081 -9.654 13.503 1.00 95.69 91 TYR A O 1
ATOM 741 N N . ALA A 1 92 ? 3.418 -7.914 12.106 1.00 95.25 92 ALA A N 1
ATOM 742 C CA . ALA A 1 92 ? 3.759 -8.686 10.925 1.00 95.25 92 ALA A CA 1
ATOM 743 C C . ALA A 1 92 ? 4.870 -7.976 10.153 1.00 95.25 92 ALA A C 1
ATOM 745 O O . ALA A 1 92 ? 4.814 -6.765 9.966 1.00 95.25 92 ALA A O 1
ATOM 746 N N . VAL A 1 93 ? 5.871 -8.730 9.712 1.00 96.81 93 VAL A N 1
ATOM 747 C CA . VAL A 1 93 ? 6.940 -8.230 8.845 1.00 96.81 93 VAL A CA 1
ATOM 748 C C . VAL A 1 93 ? 7.042 -9.153 7.646 1.00 96.81 93 VAL A C 1
ATOM 750 O O . VAL A 1 93 ? 7.060 -10.373 7.814 1.00 96.81 93 VAL A O 1
ATOM 753 N N . SER A 1 94 ? 7.110 -8.597 6.445 1.00 97.00 94 SER A N 1
ATOM 754 C CA . SER A 1 94 ? 7.261 -9.360 5.214 1.00 97.00 94 SER A CA 1
ATOM 755 C C . SER A 1 94 ? 8.293 -8.737 4.290 1.00 97.00 94 SER A C 1
ATOM 757 O O . SER A 1 94 ? 8.376 -7.519 4.170 1.00 97.00 94 SER A O 1
ATOM 759 N N . GLN A 1 95 ? 9.040 -9.600 3.614 1.00 97.88 95 GLN A N 1
ATOM 760 C CA . GLN A 1 95 ? 9.935 -9.262 2.522 1.00 97.88 95 GLN A CA 1
ATOM 761 C C . GLN A 1 95 ? 9.521 -10.075 1.300 1.00 97.88 95 GLN A C 1
ATOM 763 O O . GLN A 1 95 ? 9.451 -11.303 1.380 1.00 97.88 95 GLN A O 1
ATOM 768 N N . SER A 1 96 ? 9.320 -9.420 0.165 1.00 97.31 96 SER A N 1
ATOM 769 C CA . SER A 1 96 ? 9.213 -10.065 -1.141 1.00 97.31 96 SER A CA 1
ATOM 770 C C . SER A 1 96 ? 10.299 -9.577 -2.086 1.00 97.31 96 SER A C 1
ATOM 772 O O . SER A 1 96 ? 10.808 -8.461 -1.969 1.00 97.31 96 SER A O 1
ATOM 774 N N . ALA A 1 97 ? 10.671 -10.453 -3.011 1.00 97.44 97 ALA A N 1
ATOM 775 C CA . ALA A 1 97 ? 11.501 -10.150 -4.161 1.00 97.44 97 ALA A CA 1
ATOM 776 C C . ALA A 1 97 ? 10.891 -10.836 -5.387 1.00 97.44 97 ALA A C 1
ATOM 778 O O . ALA A 1 97 ? 10.645 -12.041 -5.367 1.00 97.44 97 ALA A O 1
ATOM 779 N N . THR A 1 98 ? 10.637 -10.077 -6.446 1.00 96.56 98 THR A N 1
ATOM 780 C CA . THR A 1 98 ? 10.130 -10.574 -7.725 1.00 96.56 98 THR A CA 1
ATOM 781 C C . THR A 1 98 ? 11.134 -10.253 -8.816 1.00 96.56 98 THR A C 1
ATOM 783 O O . THR A 1 98 ? 11.404 -9.091 -9.095 1.00 96.56 98 THR A O 1
ATOM 786 N N . PHE A 1 99 ? 11.654 -11.287 -9.462 1.00 95.44 99 PHE A N 1
ATOM 787 C CA . PHE A 1 99 ? 12.532 -11.180 -10.617 1.00 95.44 99 PHE A CA 1
ATOM 788 C C . PHE A 1 99 ? 11.678 -11.268 -11.876 1.00 95.44 99 PHE A C 1
ATOM 790 O O . PHE A 1 99 ? 11.025 -12.289 -12.092 1.00 95.44 99 PHE A O 1
ATOM 797 N N . ALA A 1 100 ? 11.661 -10.216 -12.690 1.00 93.25 100 ALA A N 1
ATOM 798 C CA . ALA A 1 100 ? 10.991 -10.199 -13.983 1.00 93.25 100 ALA A CA 1
ATOM 799 C C . ALA A 1 100 ? 12.024 -10.274 -15.114 1.00 93.25 100 ALA A C 1
ATOM 801 O O . ALA A 1 100 ? 12.994 -9.512 -15.134 1.00 93.25 100 ALA A O 1
ATOM 802 N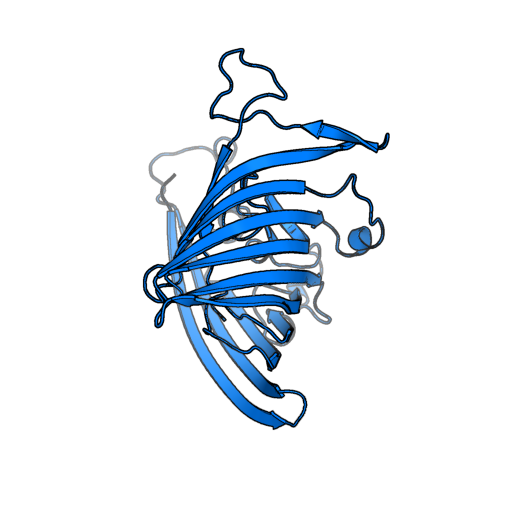 N . GLY A 1 101 ? 11.813 -11.229 -16.022 1.00 89.31 101 GLY A N 1
ATOM 803 C CA . GLY A 1 101 ? 12.702 -11.545 -17.136 1.00 89.31 101 GLY A CA 1
ATOM 804 C C . GLY A 1 101 ? 14.160 -11.693 -16.715 1.00 89.31 101 GLY A C 1
ATOM 805 O O . GLY A 1 101 ? 14.497 -12.483 -15.831 1.00 89.31 101 GLY A O 1
ATOM 806 N N . GLY A 1 102 ? 15.049 -10.989 -17.409 1.00 87.38 102 GLY A N 1
ATOM 807 C CA . GLY A 1 102 ? 16.495 -11.176 -17.278 1.00 87.38 102 GLY A CA 1
ATOM 808 C C . GLY A 1 102 ? 16.854 -12.617 -17.619 1.00 87.38 102 GLY A C 1
ATOM 809 O O . GLY A 1 102 ? 16.570 -13.066 -18.728 1.00 87.38 102 GLY A O 1
ATOM 810 N N . PHE A 1 103 ? 17.396 -13.370 -16.661 1.00 87.50 103 PHE A N 1
ATOM 811 C CA . PHE A 1 103 ? 17.695 -14.799 -16.828 1.00 87.50 103 PHE A CA 1
ATOM 812 C C . PHE A 1 103 ? 16.451 -15.667 -17.091 1.00 87.50 103 PHE A C 1
ATOM 814 O O . PHE A 1 103 ? 16.578 -16.769 -17.617 1.00 87.50 103 PHE A O 1
ATOM 821 N N . LEU A 1 104 ? 15.251 -15.179 -16.754 1.00 88.69 104 LEU A N 1
ATOM 822 C CA . LEU A 1 104 ? 13.983 -15.837 -17.080 1.00 88.69 104 LEU A CA 1
ATOM 823 C C . LEU A 1 104 ? 13.522 -15.566 -18.518 1.00 88.69 104 LEU A C 1
ATOM 825 O O . LEU A 1 104 ? 12.539 -16.164 -18.952 1.00 88.69 104 LEU A O 1
ATOM 829 N N . LEU A 1 105 ? 14.223 -14.683 -19.243 1.00 85.69 105 LEU A N 1
ATOM 830 C CA . LEU A 1 105 ? 13.854 -14.156 -20.558 1.00 85.69 105 LEU A CA 1
ATOM 831 C C . LEU A 1 105 ? 12.492 -13.435 -20.550 1.00 85.69 105 LEU A C 1
ATOM 833 O O . LEU A 1 105 ? 11.672 -13.588 -19.643 1.00 85.69 105 LEU A O 1
ATOM 837 N N . GLY A 1 106 ? 12.243 -12.628 -21.574 1.00 85.31 106 GLY A N 1
ATOM 838 C CA . GLY A 1 106 ? 11.008 -11.863 -21.722 1.00 85.31 106 GLY A CA 1
ATOM 839 C C . GLY A 1 106 ? 11.271 -10.453 -22.227 1.00 85.31 106 GLY A C 1
ATOM 840 O O . GLY A 1 106 ? 12.355 -10.185 -22.737 1.00 85.31 106 GLY A O 1
ATOM 841 N N . ASP A 1 107 ? 10.268 -9.592 -22.101 1.00 83.50 107 ASP A N 1
ATOM 842 C CA . ASP A 1 107 ? 10.311 -8.152 -22.407 1.00 83.50 107 ASP A CA 1
ATOM 843 C C . ASP A 1 107 ? 10.486 -7.261 -21.178 1.00 83.50 107 ASP A C 1
ATOM 845 O O . ASP A 1 107 ? 10.932 -6.123 -21.291 1.00 83.50 107 ASP A O 1
ATOM 849 N N . ARG A 1 108 ? 10.109 -7.763 -19.999 1.00 87.19 108 ARG A N 1
ATOM 850 C CA . ARG A 1 108 ? 10.264 -7.059 -18.728 1.00 87.19 108 ARG A CA 1
ATOM 851 C C . ARG A 1 108 ? 11.551 -7.459 -18.053 1.00 87.19 108 ARG A C 1
ATOM 853 O O . ARG A 1 108 ? 11.822 -8.645 -17.897 1.00 87.19 108 ARG A O 1
ATOM 860 N N . HIS A 1 109 ? 12.303 -6.467 -17.598 1.00 91.19 109 HIS A N 1
ATOM 861 C CA . HIS A 1 109 ? 13.608 -6.659 -16.986 1.00 91.19 109 HIS A CA 1
ATOM 862 C C . HIS A 1 109 ? 13.743 -5.781 -15.750 1.00 91.19 109 HIS A C 1
ATOM 864 O O . HIS A 1 109 ? 14.157 -4.628 -15.837 1.00 91.19 109 HIS A O 1
ATOM 870 N N . TYR A 1 110 ? 13.382 -6.332 -14.593 1.00 93.88 110 TYR A N 1
ATOM 871 C CA . TYR A 1 110 ? 13.490 -5.626 -13.320 1.00 93.88 110 TYR A CA 1
ATOM 872 C C . TYR A 1 110 ? 13.493 -6.596 -12.138 1.00 93.88 110 TYR A C 1
ATOM 874 O O . TYR A 1 110 ? 13.085 -7.757 -12.244 1.00 93.88 110 TYR A O 1
ATOM 882 N N . ILE A 1 111 ? 13.945 -6.105 -10.991 1.00 95.94 111 ILE A N 1
ATOM 883 C CA . ILE A 1 111 ? 13.808 -6.767 -9.698 1.00 95.94 111 ILE A CA 1
ATOM 884 C C . ILE A 1 111 ? 12.935 -5.873 -8.841 1.00 95.94 111 ILE A C 1
ATOM 886 O O . ILE A 1 111 ? 13.320 -4.753 -8.530 1.00 95.94 111 ILE A O 1
ATOM 890 N N . ARG A 1 112 ? 11.762 -6.360 -8.448 1.00 96.19 112 ARG A N 1
ATOM 891 C CA . ARG A 1 112 ? 10.925 -5.662 -7.478 1.00 96.19 112 ARG A CA 1
ATOM 892 C C . ARG A 1 112 ? 11.179 -6.211 -6.091 1.00 96.19 112 ARG A C 1
ATOM 894 O O . ARG A 1 112 ? 11.087 -7.421 -5.903 1.00 96.19 112 ARG A O 1
ATOM 901 N N . THR A 1 113 ? 11.463 -5.349 -5.132 1.00 97.12 113 THR A N 1
ATOM 902 C CA . THR A 1 113 ? 11.526 -5.714 -3.720 1.00 97.12 113 THR A CA 1
ATOM 903 C C . THR A 1 113 ? 10.447 -4.962 -2.966 1.00 97.12 113 THR A C 1
ATOM 905 O O . THR A 1 113 ? 10.212 -3.788 -3.227 1.00 97.12 113 THR A O 1
ATOM 908 N N . ASP A 1 114 ? 9.779 -5.638 -2.039 1.00 97.31 114 ASP A N 1
ATOM 909 C CA . ASP A 1 114 ? 8.825 -4.994 -1.142 1.00 97.31 114 ASP A CA 1
ATOM 910 C C . ASP A 1 114 ? 9.152 -5.425 0.284 1.00 97.31 114 ASP A C 1
ATOM 912 O O . ASP A 1 114 ? 9.296 -6.617 0.576 1.00 97.31 114 ASP A O 1
ATOM 916 N N . THR A 1 115 ? 9.295 -4.451 1.171 1.00 97.62 115 THR A N 1
ATOM 917 C CA . THR A 1 115 ? 9.526 -4.659 2.594 1.00 97.62 115 THR A CA 1
ATOM 918 C C . THR A 1 115 ? 8.408 -3.975 3.349 1.00 97.62 115 THR A C 1
ATOM 920 O O . THR A 1 115 ? 8.273 -2.757 3.323 1.00 97.62 115 THR A O 1
ATOM 923 N N . LYS A 1 116 ? 7.631 -4.765 4.077 1.00 97.12 116 LYS A N 1
ATOM 924 C CA . LYS A 1 116 ? 6.458 -4.288 4.797 1.00 97.12 116 LYS A CA 1
ATOM 925 C C . LYS A 1 116 ? 6.545 -4.658 6.266 1.00 97.12 116 LYS A C 1
ATOM 927 O O . LYS A 1 116 ? 6.863 -5.793 6.618 1.00 97.12 116 LYS A O 1
ATOM 932 N N . GLY A 1 117 ? 6.216 -3.704 7.124 1.00 96.94 117 GLY A N 1
ATOM 933 C CA . GLY A 1 117 ? 6.142 -3.858 8.568 1.00 96.94 117 GLY A CA 1
ATOM 934 C C . GLY A 1 117 ? 4.847 -3.271 9.112 1.00 96.94 117 GLY A C 1
ATOM 935 O O . GLY A 1 117 ? 4.481 -2.143 8.802 1.00 96.94 117 GLY A O 1
ATOM 936 N N . GLU A 1 118 ? 4.157 -4.033 9.951 1.00 96.00 118 GLU A N 1
ATOM 937 C CA . GLU A 1 118 ? 2.949 -3.616 10.658 1.00 96.00 118 GLU A CA 1
ATOM 938 C C . GLU A 1 118 ? 3.068 -3.967 12.136 1.00 96.00 118 GLU A C 1
ATOM 940 O O . GLU A 1 118 ? 3.485 -5.075 12.483 1.00 96.00 118 GLU A O 1
ATOM 945 N N . ALA A 1 119 ? 2.635 -3.066 13.013 1.00 96.12 119 ALA A N 1
ATOM 946 C CA . ALA A 1 119 ? 2.526 -3.331 14.441 1.00 96.12 119 ALA A CA 1
ATOM 947 C C . ALA A 1 119 ? 1.211 -2.789 15.006 1.00 96.12 119 ALA A C 1
ATOM 949 O O . ALA A 1 119 ? 0.684 -1.771 14.560 1.00 96.12 119 ALA A O 1
ATOM 950 N N . PHE A 1 120 ? 0.680 -3.500 15.995 1.00 96.50 120 PHE A N 1
ATOM 951 C CA . PHE A 1 120 ? -0.605 -3.234 16.625 1.00 96.50 120 PHE A CA 1
ATOM 952 C C . PHE A 1 120 ? -0.426 -3.223 18.139 1.00 96.50 120 PHE A C 1
ATOM 954 O O . PHE A 1 120 ? 0.128 -4.162 18.723 1.00 96.50 120 PHE A O 1
ATOM 961 N N . PHE A 1 121 ? -0.943 -2.180 18.773 1.00 96.31 121 PHE A N 1
ATOM 962 C CA . PHE A 1 121 ? -0.871 -1.959 20.207 1.00 96.31 121 PHE A CA 1
ATOM 963 C C . PHE A 1 121 ? -2.279 -1.738 20.742 1.00 96.31 121 PHE A C 1
ATOM 965 O O . PHE A 1 121 ? -2.953 -0.780 20.368 1.00 96.31 121 PHE A O 1
ATOM 972 N N . THR A 1 122 ? -2.728 -2.615 21.637 1.00 96.50 122 THR A N 1
ATOM 973 C CA . THR A 1 122 ? -3.945 -2.357 22.409 1.00 96.50 122 THR A CA 1
ATOM 974 C C . THR A 1 122 ? -3.616 -1.294 23.452 1.00 96.50 122 THR A C 1
ATOM 976 O O . THR A 1 122 ? -2.778 -1.523 24.321 1.00 96.50 122 THR A O 1
ATOM 979 N N . LEU A 1 123 ? -4.234 -0.123 23.331 1.00 96.56 123 LEU A N 1
ATOM 980 C CA . LEU A 1 123 ? -4.042 1.010 24.233 1.00 96.56 123 LEU A CA 1
ATOM 981 C C . LEU A 1 123 ? -4.848 0.829 25.524 1.00 96.56 123 LEU A C 1
ATOM 983 O O . LEU A 1 123 ? -4.352 1.091 26.615 1.00 96.56 123 LEU A O 1
ATOM 987 N N . TRP A 1 124 ? -6.089 0.362 25.387 1.00 94.88 124 TRP A N 1
ATOM 988 C CA . TRP A 1 124 ? -6.979 0.002 26.487 1.00 94.88 124 TRP A CA 1
ATOM 989 C C . TRP A 1 124 ? -7.970 -1.071 26.026 1.00 94.88 124 TRP A C 1
ATOM 991 O O . TRP A 1 124 ? -8.240 -1.194 24.828 1.00 94.88 124 TRP A O 1
ATOM 1001 N N . ASP A 1 125 ? -8.505 -1.840 26.973 1.00 94.75 125 ASP A N 1
ATOM 1002 C CA . ASP A 1 125 ? -9.520 -2.874 26.743 1.00 94.75 125 ASP A CA 1
ATOM 1003 C C . ASP A 1 125 ? -10.368 -3.025 28.014 1.00 94.75 125 ASP A C 1
ATOM 1005 O O . ASP A 1 125 ? -9.953 -3.669 28.979 1.00 94.75 125 ASP A O 1
ATOM 1009 N N . PHE A 1 126 ? -11.523 -2.357 28.045 1.00 94.12 126 PHE A N 1
ATOM 1010 C CA . PHE A 1 126 ? -12.434 -2.369 29.188 1.00 94.12 126 PHE A CA 1
ATOM 1011 C C . PHE A 1 126 ? -13.749 -3.060 28.815 1.00 94.12 126 PHE A C 1
ATOM 1013 O O . PHE A 1 126 ? -14.416 -2.607 27.882 1.00 94.12 126 PHE A O 1
ATOM 1020 N N . PRO A 1 127 ? -14.170 -4.116 29.531 1.00 92.56 127 PRO A N 1
ATOM 1021 C CA . PRO A 1 127 ? -15.477 -4.721 29.313 1.00 92.56 127 PRO A CA 1
ATOM 1022 C C . PRO A 1 127 ? -16.561 -3.764 29.819 1.00 92.56 127 PRO A C 1
ATOM 1024 O O . PRO A 1 127 ? -16.617 -3.460 31.010 1.00 92.56 127 PRO A O 1
ATOM 1027 N N . VAL A 1 128 ? -17.399 -3.255 28.914 1.00 90.50 128 VAL A N 1
ATOM 1028 C CA . VAL A 1 128 ? -18.508 -2.347 29.268 1.00 90.50 128 VAL A CA 1
ATOM 1029 C C . VAL A 1 128 ? -19.841 -3.090 29.228 1.00 90.50 128 VAL A C 1
ATOM 1031 O O . VAL A 1 128 ? -20.704 -2.845 30.066 1.00 90.50 128 VAL A O 1
ATOM 1034 N N . LEU A 1 129 ? -19.995 -4.017 28.281 1.00 88.00 129 LEU A N 1
ATOM 1035 C CA . LEU A 1 129 ? -21.138 -4.921 28.157 1.00 88.00 129 LEU A CA 1
ATOM 1036 C C . LEU A 1 129 ? -20.634 -6.359 28.005 1.00 88.00 129 LEU A C 1
ATOM 1038 O O . LEU A 1 129 ? -19.506 -6.577 27.572 1.00 88.00 129 LEU A O 1
ATOM 1042 N N . ASP A 1 130 ? -21.505 -7.340 28.237 1.00 83.88 130 ASP A N 1
ATOM 1043 C CA . ASP A 1 130 ? -21.170 -8.769 28.091 1.00 83.88 130 ASP A CA 1
ATOM 1044 C C . ASP A 1 130 ? -20.687 -9.151 26.680 1.00 83.88 130 ASP A C 1
ATOM 1046 O O . ASP A 1 130 ? -20.026 -10.169 26.486 1.00 83.88 130 ASP A O 1
ATOM 1050 N N . THR A 1 131 ? -21.031 -8.339 25.678 1.00 83.25 131 THR A N 1
ATOM 1051 C CA . THR A 1 131 ? -20.716 -8.568 24.259 1.00 83.25 131 THR A CA 1
ATOM 1052 C C . THR A 1 131 ? -19.848 -7.474 23.641 1.00 83.25 131 THR A C 1
ATOM 1054 O O . THR A 1 131 ? -19.503 -7.569 22.462 1.00 83.25 131 THR A O 1
ATOM 1057 N N . TRP A 1 132 ? -19.493 -6.433 24.402 1.00 88.38 132 TRP A N 1
ATOM 1058 C CA . TRP A 1 132 ? -18.742 -5.297 23.877 1.00 88.38 132 TRP A CA 1
ATOM 1059 C C . TRP A 1 132 ? -17.716 -4.770 24.875 1.00 88.38 132 TRP A C 1
ATOM 1061 O O . TRP A 1 132 ? -18.044 -4.335 25.985 1.00 88.38 132 TRP A O 1
ATOM 1071 N N . ASN A 1 133 ? -16.471 -4.731 24.407 1.00 90.25 133 ASN A N 1
ATOM 1072 C CA . ASN A 1 133 ? -15.378 -4.087 25.103 1.00 90.25 133 ASN A CA 1
ATOM 1073 C C . ASN A 1 133 ? -15.091 -2.730 24.472 1.00 90.25 133 ASN A C 1
ATOM 1075 O O . ASN A 1 133 ? -14.868 -2.618 23.262 1.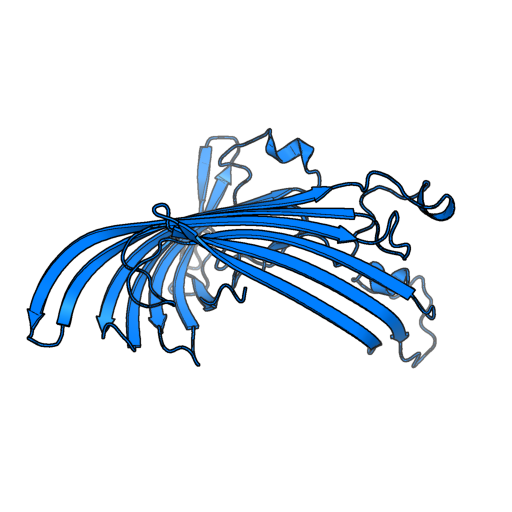00 90.25 133 ASN A O 1
ATOM 1079 N N . TRP A 1 134 ? -14.997 -1.704 25.311 1.00 92.12 134 TRP A N 1
ATOM 1080 C CA . TRP A 1 134 ? -14.413 -0.444 24.900 1.00 92.12 134 TRP A CA 1
ATOM 1081 C C . TRP A 1 134 ? -12.904 -0.630 24.753 1.00 92.12 134 TRP A C 1
ATOM 1083 O O . TRP A 1 134 ? -12.167 -0.714 25.737 1.00 92.12 134 TRP A O 1
ATOM 1093 N N . LYS A 1 135 ? -12.458 -0.732 23.502 1.00 93.88 135 LYS A N 1
ATOM 1094 C CA . LYS A 1 135 ? -11.091 -1.106 23.144 1.00 93.88 135 LYS A CA 1
ATOM 1095 C C . LYS A 1 135 ? -10.469 -0.063 22.228 1.00 93.88 135 LYS A C 1
ATOM 1097 O O . LYS A 1 135 ? -11.053 0.297 21.213 1.00 93.88 135 LYS A O 1
ATOM 1102 N N . GLY A 1 136 ? -9.274 0.401 22.562 1.00 95.62 136 GLY A N 1
ATOM 1103 C CA . GLY A 1 136 ? -8.480 1.280 21.706 1.00 95.62 136 GLY A CA 1
ATOM 1104 C C . GLY A 1 136 ? -7.313 0.516 21.112 1.00 95.62 136 GLY A C 1
ATOM 1105 O O . GLY A 1 136 ? -6.581 -0.145 21.847 1.00 95.62 136 GLY A O 1
ATOM 1106 N N . VAL A 1 137 ? -7.111 0.601 19.800 1.00 96.50 137 VAL A N 1
ATOM 1107 C CA . VAL A 1 137 ? -5.982 -0.036 19.113 1.00 96.50 137 VAL A CA 1
ATOM 1108 C C . VAL A 1 137 ? -5.237 1.002 18.288 1.00 96.50 137 VAL A C 1
ATOM 1110 O O . VAL A 1 137 ? -5.803 1.585 17.368 1.00 96.50 137 VAL A O 1
ATOM 1113 N N . LEU A 1 138 ? -3.956 1.197 18.589 1.00 97.56 138 LEU A N 1
ATOM 1114 C CA . LEU A 1 138 ? -3.033 1.933 17.735 1.00 97.56 138 LEU A CA 1
ATOM 1115 C C . LEU A 1 138 ? -2.388 0.953 16.758 1.00 97.56 138 LEU A C 1
ATOM 1117 O O . LEU A 1 138 ? -1.772 -0.030 17.169 1.00 97.56 138 LEU A O 1
ATOM 1121 N N . ALA A 1 139 ? -2.523 1.221 15.470 1.00 96.06 139 ALA A N 1
ATOM 1122 C CA . ALA A 1 139 ? -1.898 0.461 14.407 1.00 96.06 139 ALA A CA 1
ATOM 1123 C C . ALA A 1 139 ? -0.906 1.356 13.668 1.00 96.06 139 ALA A C 1
ATOM 1125 O O . ALA A 1 139 ? -1.211 2.502 13.358 1.00 96.06 139 ALA A O 1
ATOM 1126 N N . VAL A 1 140 ? 0.275 0.828 13.381 1.00 96.88 140 VAL A N 1
ATOM 1127 C CA . VAL A 1 140 ? 1.308 1.512 12.603 1.00 96.88 140 VAL A CA 1
ATOM 1128 C C . VAL A 1 140 ? 1.751 0.608 11.467 1.00 96.88 140 VAL A C 1
ATOM 1130 O O . VAL A 1 140 ? 1.795 -0.617 11.621 1.00 96.88 140 VAL A O 1
ATOM 1133 N N . HIS A 1 141 ? 2.081 1.208 10.334 1.00 95.94 141 HIS A N 1
ATOM 1134 C CA . HIS A 1 141 ? 2.503 0.502 9.137 1.00 95.94 141 HIS A CA 1
ATOM 1135 C C . HIS A 1 141 ? 3.536 1.309 8.374 1.00 95.94 141 HIS A C 1
ATOM 1137 O O . HIS A 1 141 ? 3.432 2.531 8.266 1.00 95.94 141 HIS A O 1
ATOM 1143 N N . SER A 1 142 ? 4.492 0.587 7.809 1.00 96.31 142 SER A N 1
ATOM 1144 C CA . SER A 1 142 ? 5.464 1.096 6.861 1.00 96.31 142 SER A CA 1
ATOM 1145 C C . SER A 1 142 ? 5.657 0.050 5.772 1.00 96.31 142 SER A C 1
ATOM 1147 O O . SER A 1 142 ? 5.834 -1.133 6.072 1.00 96.31 142 SER A O 1
ATOM 1149 N N . ASP A 1 143 ? 5.601 0.482 4.526 1.00 95.19 143 ASP A N 1
ATOM 1150 C CA . ASP A 1 143 ? 5.843 -0.325 3.341 1.00 95.19 143 ASP A CA 1
ATOM 1151 C C . ASP A 1 143 ? 6.788 0.440 2.424 1.00 95.19 143 ASP A C 1
ATOM 1153 O O . ASP A 1 143 ? 6.546 1.604 2.104 1.00 95.19 143 ASP A O 1
ATOM 1157 N N . ILE A 1 144 ? 7.890 -0.199 2.056 1.00 95.50 144 ILE A N 1
ATOM 1158 C CA . ILE A 1 144 ? 8.883 0.347 1.144 1.00 95.50 144 ILE A CA 1
ATOM 1159 C C . ILE A 1 144 ? 9.045 -0.619 -0.022 1.00 95.50 144 ILE A C 1
ATOM 1161 O O . ILE A 1 144 ? 9.341 -1.802 0.165 1.00 95.50 144 ILE A O 1
ATOM 1165 N N . SER A 1 145 ? 8.826 -0.115 -1.228 1.00 96.50 145 SER A N 1
ATOM 1166 C CA . SER A 1 145 ? 8.905 -0.889 -2.460 1.00 96.50 145 SER A CA 1
ATOM 1167 C C . SER A 1 145 ? 9.922 -0.261 -3.394 1.00 96.50 145 SER A C 1
ATOM 1169 O O . SER A 1 145 ? 9.952 0.959 -3.543 1.00 96.50 145 SER A O 1
ATOM 1171 N N . PHE A 1 146 ? 10.708 -1.100 -4.057 1.00 96.44 146 PHE A N 1
ATOM 1172 C CA . PHE A 1 146 ? 11.645 -0.688 -5.092 1.00 96.44 146 PHE A CA 1
ATOM 1173 C C . PHE A 1 146 ? 11.443 -1.511 -6.352 1.00 96.44 146 PHE A C 1
ATOM 1175 O O . PHE A 1 146 ? 11.228 -2.720 -6.280 1.00 96.44 146 PHE A O 1
ATOM 1182 N N . VAL A 1 147 ? 11.581 -0.873 -7.505 1.00 96.19 147 VAL A N 1
ATOM 1183 C CA . VAL A 1 147 ? 11.754 -1.492 -8.812 1.00 96.19 147 VAL A CA 1
ATOM 1184 C C . VAL A 1 147 ? 13.168 -1.151 -9.249 1.00 96.19 147 VAL A C 1
ATOM 1186 O O . VAL A 1 147 ? 13.494 -0.005 -9.511 1.00 96.19 147 VAL A O 1
ATOM 1189 N N . LEU A 1 148 ? 14.032 -2.156 -9.252 1.00 95.12 148 LEU A N 1
ATOM 1190 C CA . LEU A 1 148 ? 15.458 -2.011 -9.502 1.00 95.12 148 LEU A CA 1
ATOM 1191 C C . LEU A 1 148 ? 15.820 -2.608 -10.865 1.00 95.12 148 LEU A C 1
ATOM 1193 O O . LEU A 1 148 ? 15.177 -3.574 -11.305 1.00 95.12 148 LEU A O 1
ATOM 1197 N N . PRO A 1 149 ? 16.895 -2.121 -11.506 1.00 92.31 149 PRO A N 1
ATOM 1198 C CA . PRO A 1 149 ? 17.508 -2.804 -12.634 1.00 92.31 149 PRO A CA 1
ATOM 1199 C C . PRO A 1 149 ? 17.813 -4.269 -12.302 1.00 92.31 149 PRO A C 1
ATOM 1201 O O . PRO A 1 149 ? 18.250 -4.609 -11.199 1.00 92.31 149 PRO A O 1
ATOM 1204 N N . THR A 1 150 ? 17.597 -5.159 -13.267 1.00 90.06 150 THR A N 1
ATOM 1205 C CA . THR A 1 150 ? 18.019 -6.556 -13.115 1.00 90.06 150 THR A CA 1
ATOM 1206 C C . THR A 1 150 ? 19.530 -6.694 -13.299 1.00 90.06 150 THR A C 1
ATOM 1208 O O . THR A 1 150 ? 20.166 -5.904 -13.990 1.00 90.06 150 THR A O 1
ATOM 1211 N N . PHE A 1 151 ? 20.125 -7.726 -12.701 1.00 88.62 151 PHE A N 1
ATOM 1212 C CA . PHE A 1 151 ? 21.570 -7.968 -12.782 1.00 88.62 151 PHE A CA 1
ATOM 1213 C C . PHE A 1 151 ? 22.039 -8.425 -14.173 1.00 88.62 151 PHE A C 1
ATOM 1215 O O . PHE A 1 151 ? 23.229 -8.363 -14.473 1.00 88.62 151 PHE A O 1
ATOM 1222 N N . TRP A 1 152 ? 21.129 -8.926 -15.015 1.00 89.19 152 TRP A N 1
ATOM 1223 C CA . TRP A 1 152 ? 21.438 -9.350 -16.378 1.00 89.19 152 TRP A CA 1
ATOM 1224 C C . TRP A 1 152 ? 20.241 -9.155 -17.305 1.00 89.19 152 TRP A C 1
ATOM 1226 O O . TRP A 1 152 ? 19.137 -9.619 -17.007 1.00 89.19 152 TRP A O 1
ATOM 1236 N N . VAL A 1 153 ? 20.484 -8.535 -18.460 1.00 87.19 153 VAL A N 1
ATOM 1237 C CA . VAL A 1 153 ? 19.512 -8.395 -19.550 1.00 87.19 153 VAL A CA 1
ATOM 1238 C C . VAL A 1 153 ? 20.069 -8.969 -20.858 1.00 87.19 153 VAL A C 1
ATOM 1240 O O . VAL A 1 153 ? 21.280 -8.875 -21.104 1.00 87.19 153 VAL A O 1
ATOM 1243 N N . PRO A 1 154 ? 19.216 -9.549 -21.724 1.00 85.25 154 PRO A N 1
ATOM 1244 C CA . PRO A 1 154 ? 19.629 -9.985 -23.053 1.00 85.25 154 PRO A CA 1
ATOM 1245 C C . PRO A 1 154 ? 20.202 -8.817 -23.878 1.00 85.25 154 PRO A C 1
ATOM 1247 O O . PRO A 1 154 ? 19.757 -7.684 -23.694 1.00 85.25 154 PRO A O 1
ATOM 1250 N N . PRO A 1 155 ? 21.119 -9.064 -24.836 1.00 86.81 155 PRO A N 1
ATOM 1251 C CA . PRO A 1 155 ? 21.756 -8.006 -25.632 1.00 86.81 155 PRO A CA 1
ATOM 1252 C C . PRO A 1 155 ? 20.786 -7.031 -26.309 1.00 86.81 155 PRO A C 1
ATOM 1254 O O . PRO A 1 155 ? 21.078 -5.844 -26.394 1.00 86.81 155 PRO A O 1
ATOM 1257 N N . ALA A 1 156 ? 19.612 -7.511 -26.728 1.00 82.94 156 ALA A N 1
ATOM 1258 C CA . ALA A 1 156 ? 18.572 -6.684 -27.338 1.00 82.94 156 ALA A CA 1
ATOM 1259 C C . ALA A 1 156 ? 18.023 -5.589 -26.403 1.00 82.94 156 ALA A C 1
ATOM 1261 O O . ALA A 1 156 ? 17.523 -4.589 -26.899 1.00 82.94 156 ALA A O 1
ATOM 1262 N N . TYR A 1 157 ? 18.131 -5.764 -25.081 1.00 81.12 157 TYR A N 1
ATOM 1263 C CA . TYR A 1 157 ? 17.585 -4.849 -24.074 1.00 81.12 157 TYR A CA 1
ATOM 1264 C C . TYR A 1 157 ? 18.648 -3.986 -23.381 1.00 81.12 157 TYR A C 1
ATOM 1266 O O . TYR A 1 157 ? 18.306 -3.124 -22.579 1.00 81.12 157 TYR A O 1
ATOM 1274 N N . GLN A 1 158 ? 19.935 -4.179 -23.691 1.00 83.06 158 GLN A N 1
ATOM 1275 C CA . GLN A 1 158 ? 21.034 -3.435 -23.055 1.00 83.06 158 GLN A CA 1
ATOM 1276 C C . GLN A 1 158 ? 21.054 -1.945 -23.421 1.00 83.06 158 GLN A C 1
ATOM 1278 O O . GLN A 1 158 ? 21.664 -1.158 -22.707 1.00 83.06 158 GLN A O 1
ATOM 1283 N N . SER A 1 159 ? 20.409 -1.559 -24.525 1.00 81.00 159 SER A N 1
ATOM 1284 C CA . SER A 1 159 ? 20.313 -0.168 -24.980 1.00 81.00 159 SER A CA 1
ATOM 1285 C C . SER A 1 159 ? 19.113 0.598 -24.416 1.00 81.00 159 SER A C 1
ATOM 1287 O O . SER A 1 159 ? 18.944 1.762 -24.765 1.00 81.00 159 SER A O 1
ATOM 1289 N N . PHE A 1 160 ? 18.249 -0.050 -23.630 1.00 76.56 160 PHE A N 1
ATOM 1290 C CA . PHE A 1 160 ? 17.095 0.590 -22.998 1.00 76.56 160 PHE A CA 1
ATOM 1291 C C . PHE A 1 160 ? 17.477 1.138 -21.626 1.00 76.56 160 PHE A C 1
ATOM 1293 O O . PHE A 1 160 ? 18.284 0.521 -20.922 1.00 76.56 160 PHE A O 1
ATOM 1300 N N . ASP A 1 161 ? 16.823 2.229 -21.231 1.00 73.44 161 ASP A N 1
ATOM 1301 C CA . ASP A 1 161 ? 16.868 2.719 -19.856 1.00 73.44 161 ASP A CA 1
ATOM 1302 C C . ASP A 1 161 ? 16.347 1.615 -18.918 1.00 73.44 161 ASP A C 1
ATOM 1304 O O . ASP A 1 161 ? 15.313 0.990 -19.166 1.00 73.44 161 ASP A O 1
ATOM 1308 N N . GLN A 1 162 ? 17.131 1.297 -17.889 1.00 74.94 162 GLN A N 1
ATOM 1309 C CA . GLN A 1 162 ? 16.810 0.262 -16.908 1.00 74.94 162 GLN A CA 1
ATOM 1310 C C . GLN A 1 162 ? 16.250 0.920 -15.652 1.00 74.94 162 GLN A C 1
ATOM 1312 O O . GLN A 1 162 ? 16.831 1.924 -15.239 1.00 74.94 162 GLN A O 1
ATOM 1317 N N . PRO A 1 163 ? 15.256 0.316 -14.976 1.00 77.00 163 PRO A N 1
ATOM 1318 C CA . PRO A 1 163 ? 14.554 -0.948 -15.251 1.00 77.00 163 PRO A CA 1
ATOM 1319 C C . PRO A 1 163 ? 13.552 -0.914 -16.424 1.00 77.00 163 PRO A C 1
ATOM 1321 O O . PRO A 1 163 ? 12.772 0.018 -16.587 1.00 77.00 163 PRO A O 1
ATOM 1324 N N . VAL A 1 164 ? 13.447 -2.019 -17.174 1.00 75.88 164 VAL A N 1
ATOM 1325 C CA . VAL A 1 164 ? 12.407 -2.180 -18.214 1.00 75.88 164 VAL A CA 1
ATOM 1326 C C . VAL A 1 164 ? 11.133 -2.752 -17.583 1.00 75.88 164 VAL A C 1
ATOM 1328 O O . VAL A 1 164 ? 10.826 -3.941 -17.712 1.00 75.88 164 VAL A O 1
ATOM 1331 N N . ALA A 1 165 ? 10.409 -1.920 -16.833 1.00 76.62 165 ALA A N 1
ATOM 1332 C CA . ALA A 1 165 ? 9.210 -2.323 -16.089 1.00 76.62 165 ALA A CA 1
ATOM 1333 C C . ALA A 1 165 ? 7.888 -1.885 -16.751 1.00 76.62 165 ALA A C 1
ATOM 1335 O O . ALA A 1 165 ? 6.901 -2.616 -16.681 1.00 76.62 165 ALA A O 1
ATOM 1336 N N . GLY A 1 166 ? 7.857 -0.740 -17.442 1.00 77.06 166 GLY A N 1
ATOM 1337 C CA . GLY A 1 166 ? 6.635 -0.190 -18.048 1.00 77.06 166 GLY A CA 1
ATOM 1338 C C . GLY A 1 166 ? 5.488 -0.062 -17.041 1.00 77.06 166 GLY A C 1
ATOM 1339 O O . GLY A 1 166 ? 5.640 0.577 -16.008 1.00 77.06 166 GLY A O 1
ATOM 1340 N N . THR A 1 167 ? 4.344 -0.697 -17.297 1.00 77.50 167 THR A N 1
ATOM 1341 C CA . THR A 1 167 ? 3.178 -0.693 -16.385 1.00 77.50 167 THR A CA 1
ATOM 1342 C C . THR A 1 167 ? 3.398 -1.431 -15.064 1.00 77.50 167 THR A C 1
ATOM 1344 O O . THR A 1 167 ? 2.550 -1.336 -14.181 1.00 77.50 167 THR A O 1
ATOM 1347 N N . ASP A 1 168 ? 4.508 -2.155 -14.901 1.00 85.19 168 ASP A N 1
ATOM 1348 C CA . ASP A 1 168 ? 4.866 -2.792 -13.630 1.00 85.19 168 ASP A CA 1
ATOM 1349 C C . ASP A 1 168 ? 5.565 -1.835 -12.636 1.00 85.19 168 ASP A C 1
ATOM 1351 O O . ASP A 1 168 ? 5.912 -2.261 -11.528 1.00 85.19 168 ASP A O 1
ATOM 1355 N N . LEU A 1 169 ? 5.764 -0.564 -13.014 1.00 91.50 169 LEU A N 1
ATOM 1356 C CA . LEU A 1 169 ? 6.229 0.496 -12.116 1.00 91.50 169 LEU A CA 1
ATOM 1357 C C . LEU A 1 169 ? 5.232 0.766 -10.978 1.00 91.50 169 LEU A C 1
ATOM 1359 O O . LEU A 1 169 ? 4.054 0.404 -11.025 1.00 91.50 169 LEU A O 1
ATOM 1363 N N . LEU A 1 170 ? 5.725 1.399 -9.919 1.00 93.69 170 LEU A N 1
ATOM 1364 C CA . LEU A 1 170 ? 4.958 1.708 -8.720 1.00 93.69 170 LEU A CA 1
ATOM 1365 C C . LEU A 1 170 ? 4.016 2.887 -8.973 1.00 93.69 170 LEU A C 1
ATOM 1367 O O . LEU A 1 170 ? 4.276 3.778 -9.789 1.00 93.69 170 LEU A O 1
ATOM 1371 N N . GLN A 1 171 ? 2.902 2.878 -8.249 1.00 92.81 171 GLN A N 1
ATOM 1372 C CA . GLN A 1 171 ? 1.878 3.905 -8.349 1.00 92.81 171 GLN A CA 1
ATOM 1373 C C . GLN A 1 171 ? 1.202 4.154 -7.002 1.00 92.81 171 GLN A C 1
ATOM 1375 O O . GLN A 1 171 ? 1.111 3.256 -6.161 1.00 92.81 171 GLN A O 1
ATOM 1380 N N . THR A 1 172 ? 0.689 5.365 -6.828 1.00 93.06 172 THR A N 1
ATOM 1381 C CA . THR A 1 172 ? -0.317 5.698 -5.818 1.00 93.06 172 THR A CA 1
ATOM 1382 C C . THR A 1 172 ? -1.708 5.593 -6.446 1.00 93.06 172 THR A C 1
ATOM 1384 O O . THR A 1 172 ? -1.858 5.751 -7.658 1.00 93.06 172 THR A O 1
ATOM 1387 N N . ASP A 1 173 ? -2.739 5.298 -5.652 1.00 87.94 173 ASP A N 1
ATOM 1388 C CA . ASP A 1 173 ? -4.081 5.042 -6.199 1.00 87.94 173 ASP A CA 1
ATOM 1389 C C . ASP A 1 173 ? -5.246 5.605 -5.373 1.00 87.94 173 ASP A C 1
ATOM 1391 O O . ASP A 1 173 ? -6.406 5.312 -5.665 1.00 87.94 173 ASP A O 1
ATOM 1395 N N . GLY A 1 174 ? -4.974 6.418 -4.348 1.00 88.62 174 GLY A N 1
ATOM 1396 C CA . GLY A 1 174 ? -5.989 7.131 -3.566 1.00 88.62 174 GLY A CA 1
ATOM 1397 C C . GLY A 1 174 ? -6.879 6.242 -2.684 1.00 88.62 174 GLY A C 1
ATOM 1398 O O . GLY A 1 174 ? -7.528 6.750 -1.767 1.00 88.62 174 GLY A O 1
ATOM 1399 N N . MET A 1 175 ? -6.894 4.927 -2.926 1.00 89.19 175 MET A N 1
ATOM 1400 C CA . MET A 1 175 ? -7.777 3.941 -2.302 1.00 89.19 175 MET A CA 1
ATOM 1401 C C . MET A 1 175 ? -7.006 2.951 -1.422 1.00 89.19 175 MET A C 1
ATOM 1403 O O . MET A 1 175 ? -7.482 2.586 -0.343 1.00 89.19 175 MET A O 1
ATOM 1407 N N . PHE A 1 176 ? -5.819 2.528 -1.846 1.00 87.62 176 PHE A N 1
ATOM 1408 C CA . PHE A 1 176 ? -4.916 1.662 -1.088 1.00 87.62 176 PHE A CA 1
ATOM 1409 C C . PHE A 1 176 ? -3.692 2.427 -0.584 1.00 87.62 176 PHE A C 1
ATOM 1411 O O . PHE A 1 176 ? -3.272 2.221 0.555 1.00 87.62 176 PHE A O 1
ATOM 1418 N N . VAL A 1 177 ? -3.147 3.318 -1.416 1.00 91.69 177 VAL A N 1
ATOM 1419 C CA . VAL A 1 177 ? -1.932 4.093 -1.132 1.00 91.69 177 VAL A CA 1
ATOM 1420 C C . VAL A 1 177 ? -2.194 5.582 -1.362 1.00 91.69 177 VAL A C 1
ATOM 1422 O O . VAL A 1 177 ? -2.745 5.959 -2.395 1.00 91.69 177 VAL A O 1
ATOM 1425 N N . ALA A 1 178 ? -1.763 6.418 -0.408 1.00 93.25 178 ALA A N 1
ATOM 1426 C CA . ALA A 1 178 ? -1.983 7.870 -0.378 1.00 93.25 178 ALA A CA 1
ATOM 1427 C C . ALA A 1 178 ? -3.477 8.243 -0.396 1.00 93.25 178 ALA A C 1
ATOM 1429 O O . ALA A 1 178 ? -3.983 8.818 -1.357 1.00 93.25 178 ALA A O 1
ATOM 1430 N N . ARG A 1 179 ? -4.206 7.905 0.677 1.00 93.56 179 ARG A N 1
ATOM 1431 C CA . ARG A 1 179 ? -5.671 8.026 0.733 1.00 93.56 179 ARG A CA 1
ATOM 1432 C C . ARG A 1 179 ? -6.171 9.424 0.350 1.00 93.56 179 ARG A C 1
ATOM 1434 O O . ARG A 1 179 ? -5.807 10.423 0.967 1.00 93.56 179 ARG A O 1
ATOM 1441 N N . GLY A 1 180 ? -7.052 9.470 -0.649 1.00 91.81 180 GLY A N 1
ATOM 1442 C CA . GLY A 1 180 ? -7.674 10.693 -1.164 1.00 91.81 180 GLY A CA 1
ATOM 1443 C C . GLY A 1 180 ? -6.824 11.506 -2.144 1.00 91.81 180 GLY A C 1
ATOM 1444 O O . GLY A 1 180 ? -7.316 12.504 -2.665 1.00 91.81 180 GLY A O 1
ATOM 1445 N N . TRP A 1 181 ? -5.570 11.137 -2.395 1.00 94.62 181 TRP A N 1
ATOM 1446 C CA . TRP A 1 181 ? -4.763 11.763 -3.442 1.00 94.62 181 TRP A CA 1
ATOM 1447 C C . TRP A 1 181 ? -5.090 11.184 -4.816 1.00 94.62 181 TRP A C 1
ATOM 1449 O O . TRP A 1 181 ? -5.524 10.037 -4.929 1.00 94.62 181 TRP A O 1
ATOM 1459 N N . ASP A 1 182 ? -4.874 11.991 -5.853 1.00 92.06 182 ASP A N 1
ATOM 1460 C CA . ASP A 1 182 ? -4.983 11.521 -7.229 1.00 92.06 182 ASP A CA 1
ATOM 1461 C C . ASP A 1 182 ? -3.869 10.503 -7.533 1.00 92.06 182 ASP A C 1
ATOM 1463 O O . ASP A 1 182 ? -2.768 10.606 -6.977 1.00 92.06 182 ASP A O 1
ATOM 1467 N N . PRO A 1 183 ? -4.140 9.507 -8.393 1.00 90.69 183 PRO A N 1
ATOM 1468 C CA . PRO A 1 183 ? -3.166 8.480 -8.720 1.00 90.69 183 PRO A CA 1
ATOM 1469 C C . PRO A 1 183 ? -1.969 9.068 -9.469 1.00 90.69 183 PRO A C 1
ATOM 1471 O O . PRO A 1 183 ? -2.127 9.784 -10.460 1.00 90.69 183 PRO A O 1
ATOM 1474 N N . VAL A 1 184 ? -0.770 8.706 -9.025 1.00 90.69 184 VAL A N 1
ATOM 1475 C CA . VAL A 1 184 ? 0.502 9.016 -9.685 1.00 90.69 184 VAL A CA 1
ATOM 1476 C C . VAL A 1 184 ? 1.169 7.698 -10.045 1.00 90.69 184 VAL A C 1
ATOM 1478 O O . VAL A 1 184 ? 1.238 6.797 -9.216 1.00 90.69 184 VAL A O 1
ATOM 1481 N N . THR A 1 185 ? 1.643 7.567 -11.279 1.00 90.12 185 THR A N 1
ATOM 1482 C CA . THR A 1 185 ? 2.204 6.323 -11.828 1.00 90.12 185 THR A CA 1
ATOM 1483 C C . THR A 1 185 ? 3.648 6.517 -12.261 1.00 90.12 185 THR A C 1
ATOM 1485 O O . THR A 1 185 ? 4.033 7.637 -12.583 1.00 90.12 185 THR A O 1
ATOM 1488 N N . GLY A 1 186 ? 4.395 5.422 -12.398 1.00 88.38 186 GLY A N 1
ATOM 1489 C CA . GLY A 1 186 ? 5.724 5.445 -13.014 1.00 88.38 186 GLY A CA 1
ATOM 1490 C C . GLY A 1 186 ? 6.871 5.631 -12.025 1.00 88.38 186 GLY A C 1
ATOM 1491 O O . GLY A 1 186 ? 7.964 5.979 -12.445 1.00 88.38 186 GLY A O 1
ATOM 1492 N N . GLY A 1 187 ? 6.636 5.409 -10.730 1.00 92.00 187 GLY A N 1
ATOM 1493 C CA . GLY A 1 187 ? 7.708 5.457 -9.741 1.00 92.00 187 GLY A CA 1
ATOM 1494 C C . GLY A 1 187 ? 8.487 4.148 -9.657 1.00 92.00 187 GLY A C 1
ATOM 1495 O O . GLY A 1 187 ? 7.941 3.059 -9.837 1.00 92.00 187 GLY A O 1
ATOM 1496 N N . GLU A 1 188 ? 9.760 4.249 -9.314 1.00 95.00 188 GLU A N 1
ATOM 1497 C CA . GLU A 1 188 ? 10.649 3.118 -9.062 1.00 95.00 188 GLU A CA 1
ATOM 1498 C C . GLU A 1 188 ? 10.919 2.916 -7.572 1.00 95.00 188 GLU A C 1
ATOM 1500 O O . GLU A 1 188 ? 11.312 1.825 -7.168 1.00 95.00 188 GLU A O 1
ATOM 1505 N N . ALA A 1 189 ? 10.634 3.909 -6.728 1.00 95.25 189 ALA A N 1
ATOM 1506 C CA . ALA A 1 189 ? 10.584 3.730 -5.282 1.00 95.25 189 ALA A CA 1
ATOM 1507 C C . ALA A 1 189 ? 9.294 4.295 -4.692 1.00 95.25 189 ALA A C 1
ATOM 1509 O O . ALA A 1 189 ? 8.835 5.368 -5.074 1.00 95.25 189 ALA A O 1
ATOM 1510 N N . LEU A 1 190 ? 8.714 3.577 -3.736 1.00 95.31 190 LEU A N 1
ATOM 1511 C CA . LEU A 1 190 ? 7.524 3.985 -2.997 1.00 95.31 190 LEU A CA 1
ATOM 1512 C C . LEU A 1 190 ? 7.783 3.768 -1.513 1.00 95.31 190 LEU A C 1
ATOM 1514 O O . LEU A 1 190 ? 8.181 2.678 -1.111 1.00 95.31 190 LEU A O 1
ATOM 1518 N N . TRP A 1 191 ? 7.507 4.779 -0.696 1.00 95.38 191 TRP A N 1
ATOM 1519 C CA . TRP A 1 191 ? 7.489 4.646 0.755 1.00 95.38 191 TRP A CA 1
ATOM 1520 C C . TRP A 1 191 ? 6.135 5.085 1.291 1.00 95.38 191 TRP A C 1
ATOM 1522 O O . TRP A 1 191 ? 5.792 6.265 1.263 1.00 95.38 191 TRP A O 1
ATOM 1532 N N . ASN A 1 192 ? 5.358 4.124 1.773 1.00 95.19 192 ASN A N 1
ATOM 1533 C CA . ASN A 1 192 ? 4.011 4.311 2.281 1.00 95.19 192 ASN A CA 1
ATOM 1534 C C . ASN A 1 192 ? 3.983 4.072 3.790 1.00 95.19 192 ASN A C 1
ATOM 1536 O O . ASN A 1 192 ? 4.310 2.987 4.268 1.00 95.19 192 ASN A O 1
ATOM 1540 N N . ASN A 1 193 ? 3.559 5.077 4.547 1.00 95.50 193 ASN A N 1
ATOM 1541 C CA . ASN A 1 193 ? 3.446 4.991 5.993 1.00 95.50 193 ASN A CA 1
ATOM 1542 C C . ASN A 1 193 ? 2.055 5.416 6.419 1.00 95.50 193 ASN A C 1
ATOM 1544 O O . ASN A 1 193 ? 1.530 6.420 5.935 1.00 95.50 193 ASN A O 1
ATOM 1548 N N . TRP A 1 194 ? 1.496 4.695 7.383 1.00 95.56 194 TRP A N 1
ATOM 1549 C CA . TRP A 1 194 ? 0.285 5.140 8.047 1.00 95.56 194 TRP A CA 1
ATOM 1550 C C . TRP A 1 194 ? 0.272 4.790 9.526 1.00 95.56 194 TRP A C 1
ATOM 1552 O O . TRP A 1 194 ? 0.838 3.792 9.979 1.00 95.56 194 TRP A O 1
ATOM 1562 N N . VAL A 1 195 ? -0.419 5.635 10.279 1.00 97.25 195 VAL A N 1
ATOM 1563 C CA . VAL A 1 195 ? -0.766 5.423 11.679 1.00 97.25 195 VAL A CA 1
ATOM 1564 C C . VAL A 1 195 ? -2.277 5.505 11.790 1.00 97.25 195 VAL A C 1
ATOM 1566 O O . VAL A 1 195 ? -2.891 6.433 11.274 1.00 97.25 195 VAL A O 1
ATOM 1569 N N . GLU A 1 196 ? -2.885 4.534 12.457 1.00 96.56 196 GLU A N 1
ATOM 1570 C CA . GLU A 1 196 ? -4.329 4.445 12.626 1.00 96.56 196 GLU A CA 1
ATOM 1571 C C . GLU A 1 196 ? -4.706 4.241 14.092 1.00 96.56 196 GLU A C 1
ATOM 1573 O O . GLU A 1 196 ? -4.151 3.382 14.777 1.00 96.56 196 GLU A O 1
ATOM 1578 N N . LEU A 1 197 ? -5.693 4.999 14.560 1.00 96.94 197 LEU A N 1
ATOM 1579 C CA . LEU A 1 197 ? -6.333 4.818 15.853 1.00 96.94 197 LEU A CA 1
ATOM 1580 C C . LEU A 1 197 ? -7.716 4.211 15.636 1.00 96.94 197 LEU A C 1
ATOM 1582 O O . LEU A 1 197 ? -8.613 4.844 15.080 1.00 96.94 197 LEU A O 1
ATOM 1586 N N . ARG A 1 198 ? -7.884 2.978 16.101 1.00 95.12 198 ARG A N 1
ATOM 1587 C CA . ARG A 1 198 ? -9.053 2.150 15.829 1.00 95.12 198 ARG A CA 1
ATOM 1588 C C . ARG A 1 198 ? -9.810 1.848 17.112 1.00 95.12 198 ARG A C 1
ATOM 1590 O O . ARG A 1 198 ? -9.205 1.533 18.136 1.00 95.12 198 ARG A O 1
ATOM 1597 N N . MET A 1 199 ? -11.134 1.868 17.035 1.00 95.12 199 MET A N 1
ATOM 1598 C CA . MET A 1 199 ? -12.017 1.522 18.146 1.00 95.12 199 MET A CA 1
ATOM 1599 C C . MET A 1 199 ? -13.237 0.750 17.623 1.00 95.12 199 MET A C 1
ATOM 1601 O O . MET A 1 199 ? -13.960 1.271 16.773 1.00 95.12 199 MET A O 1
ATOM 1605 N N . PRO A 1 200 ? -13.509 -0.475 18.101 1.00 92.75 200 PRO A N 1
ATOM 1606 C CA . PRO A 1 200 ? -14.676 -1.226 17.673 1.00 92.75 200 PRO A CA 1
ATOM 1607 C C . PRO A 1 200 ? -15.955 -0.584 18.218 1.00 92.75 200 PRO A C 1
ATOM 1609 O O . PRO A 1 200 ? -16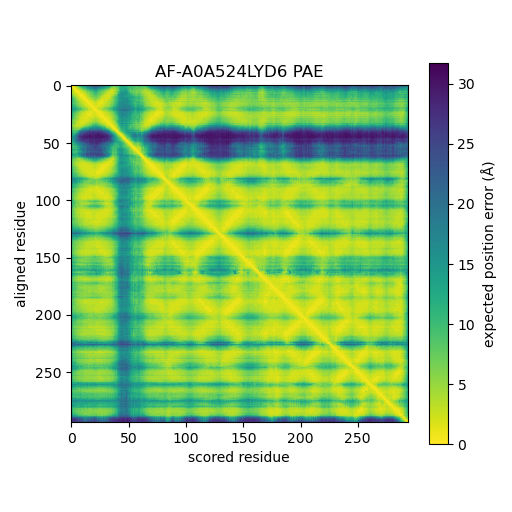.095 -0.387 19.423 1.00 92.75 200 PRO A O 1
ATOM 1612 N N . ILE A 1 201 ? -16.922 -0.326 17.337 1.00 91.62 201 ILE A N 1
ATOM 1613 C CA . ILE A 1 201 ? -18.318 -0.097 17.742 1.00 91.62 201 ILE A CA 1
ATOM 1614 C C . ILE A 1 201 ? -19.012 -1.456 17.885 1.00 91.62 201 ILE A C 1
ATOM 1616 O O . ILE A 1 201 ? -19.717 -1.708 18.853 1.00 91.62 201 ILE A O 1
ATOM 1620 N N . ALA A 1 202 ? -18.761 -2.354 16.930 1.00 89.56 202 ALA A N 1
ATOM 1621 C CA . ALA A 1 202 ? -19.174 -3.748 16.949 1.00 89.56 202 ALA A CA 1
ATOM 1622 C C . ALA A 1 202 ? -18.004 -4.594 16.434 1.00 89.56 202 ALA A C 1
ATOM 1624 O O . ALA A 1 202 ? -17.647 -4.491 15.259 1.00 89.56 202 ALA A O 1
ATOM 1625 N N . GLU A 1 203 ? -17.398 -5.416 17.300 1.00 82.81 203 GLU A N 1
ATOM 1626 C CA . GLU A 1 203 ? -16.072 -6.016 17.059 1.00 82.81 203 GLU A CA 1
ATOM 1627 C C . GLU A 1 203 ? -15.942 -6.739 15.705 1.00 82.81 203 GLU A C 1
ATOM 1629 O O . GLU A 1 203 ? -14.898 -6.662 15.060 1.00 82.81 203 GLU A O 1
ATOM 1634 N N . GLN A 1 204 ? -17.004 -7.388 15.229 1.00 85.50 204 GLN A N 1
ATOM 1635 C CA . GLN A 1 204 ? -16.991 -8.180 13.992 1.00 85.50 204 GLN A CA 1
ATOM 1636 C C . GLN A 1 204 ? -17.583 -7.464 12.769 1.00 85.50 204 GLN A C 1
ATOM 1638 O O . GLN A 1 204 ? -17.639 -8.053 11.692 1.00 85.50 204 GLN A O 1
ATOM 1643 N N . VAL A 1 205 ? -18.059 -6.225 12.927 1.00 89.06 205 VAL A N 1
ATOM 1644 C CA . VAL A 1 205 ? -18.830 -5.530 11.887 1.00 89.06 205 VAL A CA 1
ATOM 1645 C C . VAL A 1 205 ? -18.257 -4.155 11.579 1.00 89.06 205 VAL A C 1
ATOM 1647 O O . VAL A 1 205 ? -17.947 -3.882 10.421 1.00 89.06 205 VAL A O 1
ATOM 1650 N N . LEU A 1 206 ? -18.139 -3.286 12.589 1.00 91.94 206 LEU A N 1
ATOM 1651 C CA . LEU A 1 206 ? -17.951 -1.849 12.392 1.00 91.94 206 LEU A CA 1
ATOM 165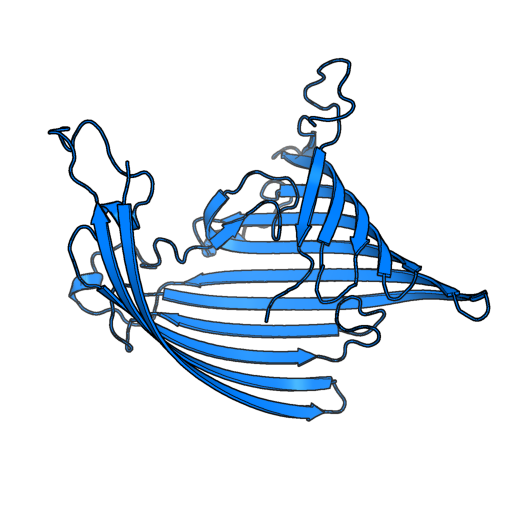2 C C . LEU A 1 206 ? -17.017 -1.242 13.435 1.00 91.94 206 LEU A C 1
ATOM 1654 O O . LEU A 1 206 ? -17.194 -1.422 14.642 1.00 91.94 206 LEU A O 1
ATOM 1658 N N . TRP A 1 207 ? -16.039 -0.488 12.953 1.00 93.25 207 TRP A N 1
ATOM 1659 C CA . TRP A 1 207 ? -15.027 0.174 13.763 1.00 93.25 207 TRP A CA 1
ATOM 1660 C C . TRP A 1 207 ? -14.952 1.654 13.398 1.00 93.25 207 TRP A C 1
ATOM 1662 O O . TRP A 1 207 ? -15.059 2.013 12.226 1.00 93.25 207 TRP A O 1
ATOM 1672 N N . LEU A 1 208 ? -14.744 2.501 14.402 1.00 95.69 208 LEU A N 1
ATOM 1673 C CA . LEU A 1 208 ? -14.260 3.863 14.209 1.00 95.69 208 LEU A CA 1
ATOM 1674 C C . LEU A 1 208 ? -12.761 3.820 13.947 1.00 95.69 208 LEU A C 1
ATOM 1676 O O . LEU A 1 208 ? -12.035 3.054 14.586 1.00 95.69 208 LEU A O 1
ATOM 1680 N N . ASP A 1 209 ? -12.318 4.626 12.994 1.00 95.31 209 ASP A N 1
ATOM 1681 C CA . ASP A 1 209 ? -10.956 4.584 12.484 1.00 95.31 209 ASP A CA 1
ATOM 1682 C C . ASP A 1 209 ? -10.488 5.995 12.131 1.00 95.31 209 ASP A C 1
ATOM 1684 O O . ASP A 1 209 ? -11.030 6.629 11.225 1.00 95.31 209 ASP A O 1
ATOM 1688 N N . GLY A 1 210 ? -9.516 6.498 12.886 1.00 96.75 210 GLY A N 1
ATOM 1689 C CA . GLY A 1 210 ? -8.777 7.717 12.575 1.00 96.75 210 GLY A CA 1
ATOM 1690 C C . GLY A 1 210 ? -7.435 7.358 11.960 1.00 96.75 210 GLY A C 1
ATOM 1691 O O . GLY A 1 210 ? -6.805 6.413 12.422 1.00 96.75 210 GLY A O 1
ATOM 1692 N N . PHE A 1 211 ? -6.977 8.097 10.956 1.00 96.38 211 PHE A N 1
ATOM 1693 C CA . PHE A 1 211 ? -5.719 7.809 10.280 1.00 96.38 211 PHE A CA 1
ATOM 1694 C C . PHE A 1 211 ? -4.865 9.048 10.034 1.00 96.38 211 PHE A C 1
ATOM 1696 O O . PHE A 1 211 ? -5.373 10.166 9.929 1.00 96.38 211 PHE A O 1
ATOM 1703 N N . PHE A 1 212 ? -3.568 8.801 9.893 1.00 97.50 212 PHE A N 1
ATOM 1704 C CA . PHE A 1 212 ? -2.570 9.721 9.381 1.00 97.50 212 PHE A CA 1
ATOM 1705 C C . PHE A 1 212 ? -1.675 8.978 8.384 1.00 97.50 212 PHE A C 1
ATOM 1707 O O . PHE A 1 212 ? -1.083 7.964 8.749 1.00 97.50 212 PHE A O 1
ATOM 1714 N N . ASP A 1 213 ? -1.572 9.491 7.162 1.00 95.88 213 ASP A N 1
ATOM 1715 C CA . ASP A 1 213 ? -0.772 8.946 6.063 1.00 95.88 213 ASP A CA 1
ATOM 1716 C C . ASP A 1 213 ? 0.415 9.851 5.756 1.00 95.88 213 ASP A C 1
ATOM 1718 O O . ASP A 1 213 ? 0.290 11.075 5.787 1.00 95.88 213 ASP A O 1
ATOM 1722 N N . ALA A 1 214 ? 1.536 9.233 5.395 1.00 96.00 214 ALA A N 1
ATOM 1723 C CA . ALA A 1 214 ? 2.709 9.883 4.833 1.00 96.00 214 ALA A CA 1
ATOM 1724 C C . ALA A 1 214 ? 3.290 8.990 3.731 1.00 96.00 214 ALA A C 1
ATOM 1726 O O . ALA A 1 214 ? 3.855 7.927 4.010 1.00 96.00 214 ALA A O 1
ATOM 1727 N N . VAL A 1 215 ? 3.125 9.412 2.479 1.00 95.50 215 VAL A N 1
ATOM 1728 C CA . VAL A 1 215 ? 3.472 8.606 1.303 1.00 95.50 215 VAL A CA 1
ATOM 1729 C C . VAL A 1 215 ? 4.367 9.384 0.362 1.00 95.50 215 VAL A C 1
ATOM 1731 O O . VAL A 1 215 ? 4.102 10.547 0.093 1.00 95.50 215 VAL A O 1
ATOM 1734 N N . SER A 1 216 ? 5.390 8.750 -0.187 1.00 94.50 216 SER A N 1
ATOM 1735 C CA . SER A 1 216 ? 6.208 9.341 -1.242 1.00 94.50 216 SER A CA 1
ATOM 1736 C C . SER A 1 216 ? 6.494 8.326 -2.336 1.00 94.50 216 SER A C 1
ATOM 1738 O O . SER A 1 216 ? 6.629 7.134 -2.056 1.00 94.50 216 SER A O 1
ATOM 1740 N N . LEU A 1 217 ? 6.531 8.812 -3.572 1.00 93.81 217 LEU A N 1
ATOM 1741 C CA . LEU A 1 217 ? 6.801 8.056 -4.786 1.00 93.81 217 LEU A CA 1
ATOM 1742 C C . LEU A 1 217 ? 7.917 8.793 -5.532 1.00 93.81 217 LEU A C 1
ATOM 1744 O O . LEU A 1 217 ? 7.795 9.994 -5.767 1.00 93.81 217 LEU A O 1
ATOM 1748 N N . TRP A 1 218 ? 8.973 8.079 -5.902 1.00 93.31 218 TRP A N 1
ATOM 1749 C CA . TRP A 1 218 ? 10.126 8.620 -6.619 1.00 93.31 218 TRP A CA 1
ATOM 1750 C C . TRP A 1 218 ? 10.308 7.908 -7.951 1.00 93.31 218 TRP A C 1
ATOM 1752 O O . TRP A 1 218 ? 10.101 6.696 -8.039 1.00 93.31 218 TRP A O 1
ATOM 1762 N N . GLU A 1 219 ? 10.718 8.662 -8.968 1.00 91.25 219 GLU A N 1
ATOM 1763 C CA . GLU A 1 219 ? 11.066 8.131 -10.290 1.00 91.25 219 GLU A CA 1
ATOM 1764 C C . GLU A 1 219 ? 12.399 7.368 -10.263 1.00 91.25 219 GLU A C 1
ATOM 1766 O O . GLU A 1 219 ? 12.509 6.367 -10.954 1.00 91.25 219 GLU A O 1
ATOM 1771 N N . ASP A 1 220 ? 13.362 7.768 -9.419 1.00 90.06 220 ASP A N 1
ATOM 1772 C CA . ASP A 1 220 ? 14.643 7.070 -9.228 1.00 90.06 220 ASP A CA 1
ATOM 1773 C C . ASP A 1 220 ? 14.755 6.511 -7.789 1.00 90.06 220 ASP A C 1
ATOM 1775 O O . ASP A 1 220 ? 14.580 7.255 -6.815 1.00 90.06 220 ASP A O 1
ATOM 1779 N N . PRO A 1 221 ? 15.089 5.218 -7.598 1.00 88.81 221 PRO A N 1
ATOM 1780 C CA . PRO A 1 221 ? 15.322 4.631 -6.283 1.00 88.81 221 PRO A CA 1
ATOM 1781 C C . PRO A 1 221 ? 16.408 5.313 -5.451 1.00 88.81 221 PRO A C 1
ATOM 1783 O O . PRO A 1 221 ? 16.348 5.254 -4.223 1.00 88.81 221 PRO A O 1
ATOM 1786 N N . HIS A 1 222 ? 17.402 5.946 -6.077 1.00 87.38 222 HIS A N 1
ATOM 1787 C CA . HIS A 1 222 ? 18.484 6.634 -5.368 1.00 87.38 222 HIS A CA 1
ATOM 1788 C C . HIS A 1 222 ? 17.988 7.882 -4.626 1.00 87.38 222 HIS A C 1
ATOM 1790 O O . HIS A 1 222 ? 18.556 8.251 -3.592 1.00 87.38 222 HIS A O 1
ATOM 1796 N N . ASP A 1 223 ? 16.886 8.481 -5.083 1.00 86.44 223 ASP A N 1
ATOM 1797 C CA . ASP A 1 223 ? 16.317 9.687 -4.484 1.00 86.44 223 ASP A CA 1
ATOM 1798 C C . ASP A 1 223 ? 15.607 9.420 -3.161 1.00 86.44 223 ASP A C 1
ATOM 1800 O O . ASP A 1 223 ? 15.385 10.356 -2.387 1.00 86.44 223 ASP A O 1
ATOM 1804 N N . ILE A 1 224 ? 15.345 8.154 -2.814 1.00 81.88 224 ILE A N 1
ATOM 1805 C CA . ILE A 1 224 ? 14.783 7.813 -1.505 1.00 81.88 224 ILE A CA 1
ATOM 1806 C C . ILE A 1 224 ? 15.689 8.260 -0.355 1.00 81.88 224 ILE A C 1
ATOM 1808 O O . ILE A 1 224 ? 15.215 8.443 0.756 1.00 81.88 224 ILE A O 1
ATOM 1812 N N . GLY A 1 225 ? 16.992 8.459 -0.590 1.00 66.88 225 GLY A N 1
ATOM 1813 C CA . GLY A 1 225 ? 17.918 8.995 0.411 1.00 66.88 225 GLY A CA 1
ATOM 1814 C C . GLY A 1 225 ? 17.686 10.476 0.739 1.00 66.88 225 GLY A C 1
ATOM 1815 O O . GLY A 1 225 ? 18.109 10.942 1.797 1.00 66.88 225 GLY A O 1
ATOM 1816 N N . THR A 1 226 ? 16.973 11.214 -0.117 1.00 72.81 226 THR A N 1
ATOM 1817 C CA . THR A 1 226 ? 16.614 12.633 0.073 1.00 72.81 226 THR A CA 1
ATOM 1818 C C . THR A 1 226 ? 15.346 12.791 0.920 1.00 72.81 226 THR A C 1
ATOM 1820 O O . THR A 1 226 ? 14.444 13.581 0.627 1.00 72.81 226 THR A O 1
ATOM 1823 N N . LEU A 1 227 ? 15.265 12.001 1.995 1.00 69.50 227 LEU A N 1
ATOM 1824 C CA . LEU A 1 227 ? 14.115 11.970 2.889 1.00 69.50 227 LEU A CA 1
ATOM 1825 C C . LEU A 1 227 ? 13.830 13.360 3.454 1.00 69.50 227 LEU A C 1
ATOM 1827 O O . LEU A 1 227 ? 14.682 13.995 4.076 1.00 69.50 227 LEU A O 1
ATOM 1831 N N . GLY A 1 228 ? 12.594 13.806 3.267 1.00 77.75 228 GLY A N 1
ATOM 1832 C CA . GLY A 1 228 ? 12.116 15.065 3.801 1.00 77.75 228 GLY A CA 1
ATOM 1833 C C . GLY A 1 228 ? 10.592 15.131 3.744 1.00 77.75 228 GLY A C 1
ATOM 1834 O O . GLY A 1 228 ? 10.006 14.620 2.785 1.00 77.75 228 GLY A O 1
ATOM 1835 N N . PRO A 1 229 ? 9.935 15.764 4.734 1.00 81.19 229 PRO A N 1
ATOM 1836 C CA . PRO A 1 229 ? 8.487 15.960 4.719 1.00 81.19 229 PRO A CA 1
ATOM 1837 C C . PRO A 1 229 ? 7.985 16.607 3.422 1.00 81.19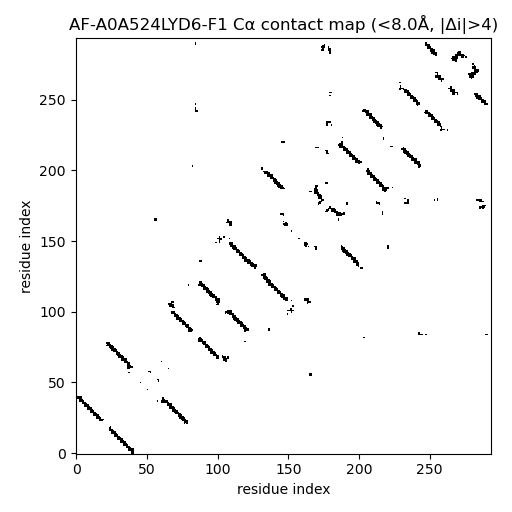 229 PRO A C 1
ATOM 1839 O O . PRO A 1 229 ? 6.874 16.336 2.989 1.00 81.19 229 PRO A O 1
ATOM 1842 N N . GLN A 1 230 ? 8.813 17.423 2.770 1.00 87.19 230 GLN A N 1
ATOM 1843 C CA . GLN A 1 230 ? 8.456 18.122 1.542 1.00 87.19 230 GLN A CA 1
ATOM 1844 C C . GLN A 1 230 ? 8.209 17.218 0.328 1.00 87.19 230 GLN A C 1
ATOM 1846 O O . GLN A 1 230 ? 7.522 17.616 -0.605 1.00 87.19 230 GLN A O 1
ATOM 1851 N N . ASN A 1 231 ? 8.735 15.992 0.353 1.00 87.81 231 ASN A N 1
ATOM 1852 C CA . ASN A 1 231 ? 8.576 15.023 -0.730 1.00 87.81 231 ASN A CA 1
ATOM 1853 C C . ASN A 1 231 ? 7.424 14.042 -0.456 1.00 87.81 231 ASN A C 1
ATOM 1855 O O . ASN A 1 231 ? 7.286 13.046 -1.162 1.00 87.81 231 ASN A O 1
ATOM 1859 N N . MET A 1 232 ? 6.617 14.283 0.585 1.00 92.44 232 MET A N 1
ATOM 1860 C CA . MET A 1 232 ? 5.554 13.379 1.017 1.00 92.44 232 MET A CA 1
ATOM 1861 C C . MET A 1 232 ? 4.159 13.978 0.809 1.00 92.44 232 MET A C 1
ATOM 1863 O O . MET A 1 232 ? 3.882 15.142 1.096 1.00 92.44 232 MET A O 1
ATOM 1867 N N . LEU A 1 233 ? 3.253 13.121 0.358 1.00 94.88 233 LEU A N 1
ATOM 1868 C CA . LEU A 1 233 ? 1.815 13.306 0.377 1.00 94.88 233 LEU A CA 1
ATOM 1869 C C . LEU A 1 233 ? 1.298 12.925 1.761 1.00 94.88 233 LEU A C 1
ATOM 1871 O O . LEU A 1 233 ? 1.414 11.765 2.170 1.00 94.88 233 LEU A O 1
ATOM 1875 N N . PHE A 1 234 ? 0.703 13.885 2.467 1.00 96.75 234 PHE A N 1
ATOM 1876 C CA . PHE A 1 234 ? 0.080 13.624 3.756 1.00 96.75 234 PHE A CA 1
ATOM 1877 C C . PHE A 1 234 ? -1.439 13.606 3.662 1.00 96.75 234 PHE A C 1
ATOM 1879 O O . PHE A 1 234 ? -2.067 14.316 2.866 1.00 96.75 234 PHE A O 1
ATOM 1886 N N . GLY A 1 235 ? -2.039 12.800 4.526 1.00 96.44 235 GLY A N 1
ATOM 1887 C CA . GLY A 1 235 ? -3.479 12.745 4.716 1.00 96.44 235 GLY A CA 1
ATOM 1888 C C . GLY A 1 235 ? -3.802 12.528 6.182 1.00 96.44 235 GLY A C 1
ATOM 1889 O O . GLY A 1 235 ? -3.125 11.769 6.862 1.00 96.44 235 GLY A O 1
ATOM 1890 N N . VAL A 1 236 ? -4.838 13.185 6.682 1.00 97.12 236 VAL A N 1
ATOM 1891 C CA . VAL A 1 236 ? -5.378 12.932 8.018 1.00 97.12 236 VAL A CA 1
ATOM 1892 C C . VAL A 1 236 ? -6.885 12.838 7.923 1.00 97.12 236 VAL A C 1
ATOM 1894 O O . VAL A 1 236 ? -7.516 13.622 7.216 1.00 97.12 236 VAL A O 1
ATOM 1897 N N . GLY A 1 237 ? -7.492 11.886 8.612 1.00 96.25 237 GLY A N 1
ATOM 1898 C CA . GLY A 1 237 ? -8.932 11.715 8.524 1.00 96.25 237 GLY A CA 1
ATOM 1899 C C . GLY A 1 237 ? -9.497 10.805 9.588 1.00 96.25 237 GLY A C 1
ATOM 1900 O O . GLY A 1 237 ? -8.772 10.196 10.371 1.00 96.25 237 GLY A O 1
ATOM 1901 N N . ALA A 1 238 ? -10.820 10.724 9.611 1.00 97.00 238 ALA A N 1
ATOM 1902 C CA . ALA A 1 238 ? -11.543 9.808 10.472 1.00 97.00 238 ALA A CA 1
ATOM 1903 C C . ALA A 1 238 ? -12.799 9.295 9.776 1.00 97.00 238 ALA A C 1
ATOM 1905 O O . ALA A 1 238 ? -13.361 9.946 8.890 1.00 97.00 238 ALA A O 1
ATOM 1906 N N . GLY A 1 239 ? -13.229 8.102 10.162 1.00 95.94 239 GLY A N 1
ATOM 1907 C CA . GLY A 1 239 ? -14.355 7.462 9.518 1.00 95.94 239 GLY A CA 1
ATOM 1908 C C . GLY A 1 239 ? -14.693 6.091 10.072 1.00 95.94 239 GLY A C 1
ATOM 1909 O O . GLY A 1 239 ? -14.434 5.776 11.235 1.00 95.94 239 GLY A O 1
ATOM 1910 N N . LEU A 1 240 ? -15.321 5.298 9.212 1.00 95.38 240 LEU A N 1
ATOM 1911 C CA . LEU A 1 240 ? -15.880 3.996 9.529 1.00 95.38 240 LEU A CA 1
ATOM 1912 C C . LEU A 1 240 ? -15.183 2.906 8.721 1.00 95.38 240 LEU A C 1
ATOM 1914 O O . LEU A 1 240 ? -15.006 3.013 7.507 1.00 95.38 240 LEU A O 1
ATOM 1918 N N . ARG A 1 241 ? -14.841 1.820 9.405 1.00 93.00 241 ARG A N 1
ATOM 1919 C CA . ARG A 1 241 ? -14.241 0.618 8.832 1.00 93.00 241 ARG A CA 1
ATOM 1920 C C . ARG A 1 241 ? -15.172 -0.566 9.023 1.00 93.00 241 ARG A C 1
ATOM 1922 O O . ARG A 1 241 ? -15.522 -0.902 10.154 1.00 93.00 241 ARG A O 1
ATOM 1929 N N . PHE A 1 242 ? -15.480 -1.248 7.928 1.00 91.56 242 PHE A N 1
ATOM 1930 C CA . PHE A 1 242 ? -16.172 -2.527 7.950 1.00 91.56 242 PHE A CA 1
ATOM 1931 C C . PHE A 1 242 ? -15.158 -3.667 8.034 1.00 91.56 242 PHE A C 1
ATOM 1933 O O . PHE A 1 242 ? -14.196 -3.722 7.266 1.00 91.56 242 PHE A O 1
ATOM 1940 N N . THR A 1 243 ? -15.355 -4.573 8.991 1.00 86.00 243 THR A N 1
ATOM 1941 C CA . THR A 1 243 ? -14.432 -5.693 9.262 1.00 86.00 243 THR A CA 1
ATOM 1942 C C . THR A 1 243 ? -14.963 -7.041 8.779 1.00 86.00 243 THR A C 1
ATOM 1944 O O . THR A 1 243 ? -14.360 -8.084 9.035 1.00 86.00 243 THR A O 1
ATOM 1947 N N . ILE A 1 244 ? -16.066 -7.011 8.029 1.00 86.69 244 ILE A N 1
ATOM 1948 C CA . ILE A 1 244 ? -16.697 -8.177 7.417 1.00 86.69 244 ILE A CA 1
ATOM 1949 C C . ILE A 1 244 ? -15.797 -8.690 6.278 1.00 86.69 244 ILE A C 1
ATOM 1951 O O . ILE A 1 244 ? -15.476 -7.916 5.374 1.00 86.69 244 ILE A O 1
ATOM 1955 N N . PRO A 1 245 ? -15.424 -9.984 6.248 1.00 80.88 245 PRO A N 1
ATOM 1956 C CA . PRO A 1 245 ? -14.512 -10.512 5.233 1.00 80.88 245 PRO A CA 1
ATOM 1957 C C . PRO A 1 245 ? -14.931 -10.314 3.777 1.00 80.88 245 PRO A C 1
ATOM 1959 O O . PRO A 1 245 ? -14.086 -10.052 2.928 1.00 80.88 245 PRO A O 1
ATOM 1962 N N . GLN A 1 246 ? -16.227 -10.398 3.486 1.00 84.19 246 GLN A N 1
ATOM 1963 C CA . GLN A 1 246 ? -16.778 -10.195 2.146 1.00 84.19 246 GLN A CA 1
ATOM 1964 C C . GLN A 1 246 ? -16.906 -8.709 1.770 1.00 84.19 246 GLN A C 1
ATOM 1966 O O . GLN A 1 246 ? -17.234 -8.397 0.629 1.00 84.19 246 GLN A O 1
ATOM 1971 N N . PHE A 1 247 ? -16.675 -7.795 2.717 1.00 85.31 247 PHE A N 1
ATOM 1972 C CA . PHE A 1 247 ? -16.900 -6.361 2.549 1.00 85.31 247 PHE A CA 1
ATOM 1973 C C . PHE A 1 247 ? -15.857 -5.522 3.321 1.00 85.31 247 PHE A C 1
ATOM 1975 O O . PHE A 1 247 ? -16.211 -4.812 4.266 1.00 85.31 247 PHE A O 1
ATOM 1982 N N . PRO A 1 248 ? -14.560 -5.586 2.952 1.00 83.88 248 PRO A N 1
ATOM 1983 C CA . PRO A 1 248 ? -13.479 -4.898 3.664 1.00 83.88 248 PRO A CA 1
ATOM 1984 C C . PRO A 1 248 ? -13.378 -3.415 3.262 1.00 83.88 248 PRO A C 1
ATOM 1986 O O . PRO A 1 248 ? -12.322 -2.938 2.842 1.00 83.88 248 PRO A O 1
ATOM 1989 N N . ILE A 1 249 ? -14.490 -2.688 3.348 1.00 90.50 249 ILE A N 1
ATOM 1990 C CA . ILE A 1 249 ? -14.599 -1.289 2.928 1.00 90.50 249 ILE A CA 1
ATOM 1991 C C . ILE A 1 249 ? -14.299 -0.349 4.094 1.00 90.50 249 ILE A C 1
ATOM 1993 O O . ILE A 1 249 ? -14.681 -0.596 5.240 1.00 90.50 249 ILE A O 1
ATOM 1997 N N . ARG A 1 250 ? -13.637 0.765 3.790 1.00 92.56 250 ARG A N 1
ATOM 1998 C CA . ARG A 1 250 ? -13.398 1.873 4.709 1.00 92.56 250 ARG A CA 1
ATOM 1999 C C . ARG A 1 250 ? -13.842 3.174 4.058 1.00 92.56 250 ARG A C 1
ATOM 2001 O O . ARG A 1 250 ? -13.604 3.399 2.872 1.00 92.56 250 ARG A O 1
ATOM 2008 N N . VAL A 1 251 ? -14.499 4.015 4.839 1.00 95.06 251 VAL A N 1
ATOM 2009 C CA . VAL A 1 251 ? -15.056 5.285 4.384 1.00 95.06 251 VAL A CA 1
ATOM 2010 C C . VAL A 1 251 ? -14.621 6.374 5.343 1.00 95.06 251 VAL A C 1
ATOM 2012 O O . VAL A 1 251 ? -14.850 6.246 6.545 1.00 95.06 251 VAL A O 1
ATOM 2015 N N . TYR A 1 252 ? -14.035 7.446 4.817 1.00 96.38 252 TYR A N 1
ATOM 2016 C CA . TYR A 1 252 ? -13.465 8.524 5.615 1.00 96.38 252 TYR A CA 1
ATOM 2017 C C . TYR A 1 252 ? -13.909 9.902 5.147 1.00 96.38 252 TYR A C 1
ATOM 2019 O O . TYR A 1 252 ? -14.161 10.128 3.964 1.00 96.38 252 TYR A O 1
ATOM 2027 N N . LEU A 1 253 ? -13.904 10.837 6.093 1.00 97.00 253 LEU A N 1
ATOM 2028 C CA . LEU A 1 253 ? -13.692 12.246 5.803 1.00 97.00 253 LEU A CA 1
ATOM 2029 C C . LEU A 1 253 ? -12.221 12.551 6.072 1.00 97.00 253 LEU A C 1
ATOM 2031 O O . LEU A 1 253 ? -11.726 12.304 7.175 1.00 97.00 253 LEU A O 1
ATOM 2035 N N . ALA A 1 254 ? -11.525 13.054 5.060 1.00 96.31 254 ALA A N 1
ATOM 2036 C CA . ALA A 1 254 ? -10.090 13.284 5.108 1.00 96.31 254 ALA A CA 1
ATOM 2037 C C . ALA A 1 254 ? -9.733 14.717 4.715 1.00 96.31 254 ALA A C 1
ATOM 2039 O O . ALA A 1 254 ? -10.439 15.381 3.957 1.00 96.31 254 ALA A O 1
ATOM 2040 N N . LYS A 1 255 ? -8.596 15.179 5.218 1.00 96.88 255 LYS A N 1
ATOM 2041 C CA . LYS A 1 255 ? -7.939 16.408 4.813 1.00 96.88 255 LYS A CA 1
ATOM 2042 C C . LYS A 1 255 ? -6.529 16.078 4.348 1.00 96.88 255 LYS A C 1
ATOM 2044 O O . LYS A 1 255 ? -5.788 15.379 5.036 1.00 96.88 255 LYS A O 1
ATOM 2049 N N . ARG A 1 256 ? -6.17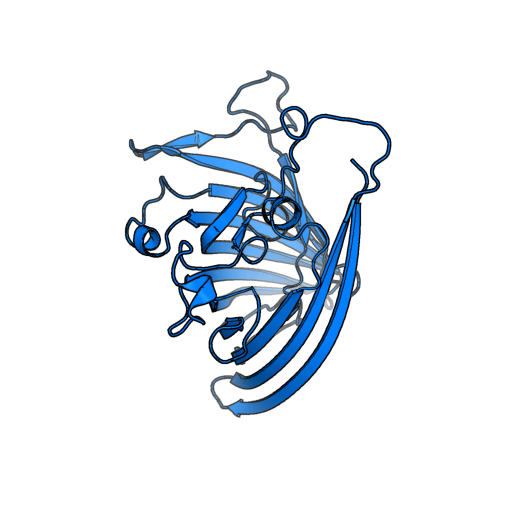2 16.593 3.178 1.00 96.56 256 ARG A N 1
ATOM 2050 C CA . ARG A 1 256 ? -4.884 16.359 2.525 1.00 96.56 256 ARG A CA 1
ATOM 2051 C C . ARG A 1 256 ? -4.004 17.590 2.658 1.00 96.56 256 ARG A C 1
ATOM 2053 O O . ARG A 1 256 ? -4.510 18.717 2.649 1.00 96.56 256 ARG A O 1
ATOM 2060 N N . PHE A 1 257 ? -2.702 17.379 2.782 1.00 96.38 257 PHE A N 1
ATOM 2061 C CA . PHE A 1 257 ? -1.732 18.466 2.792 1.00 96.38 257 PHE A CA 1
ATOM 2062 C C . PHE A 1 257 ? -0.357 18.003 2.313 1.00 96.38 257 PHE A C 1
ATOM 2064 O O . PHE A 1 257 ? -0.029 16.820 2.353 1.00 96.38 257 PHE A O 1
ATOM 2071 N N . GLN A 1 258 ? 0.444 18.961 1.868 1.00 95.12 258 GLN A N 1
ATOM 2072 C CA . GLN A 1 258 ? 1.869 18.798 1.592 1.00 95.12 258 GLN A CA 1
ATOM 2073 C C . GLN A 1 258 ? 2.650 19.784 2.455 1.00 95.12 258 GLN A C 1
ATOM 2075 O O . GLN A 1 258 ? 2.083 20.741 2.986 1.00 95.12 258 GLN A O 1
ATOM 2080 N N . VAL A 1 259 ? 3.944 19.547 2.612 1.00 93.38 259 VAL A N 1
ATOM 2081 C CA . VAL A 1 259 ? 4.853 20.491 3.264 1.00 93.38 259 VAL A CA 1
ATOM 2082 C C . VAL A 1 259 ? 5.733 21.092 2.175 1.00 93.38 259 VAL A C 1
ATOM 2084 O O . VAL A 1 259 ? 6.211 20.369 1.312 1.00 93.38 259 VAL A O 1
ATOM 2087 N N . ASP A 1 260 ? 5.914 22.406 2.160 1.00 89.19 260 ASP A N 1
ATOM 2088 C CA . ASP A 1 260 ? 6.832 23.029 1.204 1.00 89.19 260 ASP A CA 1
ATOM 2089 C C . ASP A 1 260 ? 8.292 22.989 1.686 1.00 89.19 260 ASP A C 1
ATOM 2091 O O . ASP A 1 260 ? 8.601 22.587 2.810 1.00 89.19 260 ASP A O 1
ATOM 2095 N N . SER A 1 261 ? 9.221 23.427 0.833 1.00 84.62 261 SER A N 1
ATOM 2096 C CA . SER A 1 261 ? 10.651 23.500 1.162 1.00 84.62 261 SER A CA 1
ATOM 2097 C C . SER A 1 261 ? 10.975 24.453 2.322 1.00 84.62 261 SER A C 1
ATOM 2099 O O . SER A 1 261 ? 12.053 24.354 2.905 1.00 84.62 261 SER A O 1
ATOM 2101 N N . GLY A 1 262 ? 10.054 25.355 2.677 1.00 83.06 262 GLY A N 1
ATOM 2102 C CA . GLY A 1 262 ? 10.148 26.246 3.833 1.00 83.06 262 GLY A CA 1
ATOM 2103 C C . GLY A 1 262 ? 9.544 25.667 5.116 1.00 83.06 262 GLY A C 1
ATOM 2104 O O . GLY A 1 262 ? 9.568 26.340 6.145 1.00 83.06 262 GLY A O 1
ATOM 2105 N N . GLY A 1 263 ? 9.001 24.445 5.078 1.00 85.62 263 GLY A N 1
ATOM 2106 C CA . GLY A 1 263 ? 8.360 23.786 6.218 1.00 85.62 263 GLY A CA 1
ATOM 2107 C C . GLY A 1 263 ? 6.917 24.231 6.481 1.00 85.62 263 GLY A C 1
ATOM 2108 O O . GLY A 1 263 ? 6.351 23.878 7.516 1.00 85.62 263 GLY A O 1
ATOM 2109 N N . THR A 1 264 ? 6.303 24.995 5.575 1.00 91.25 264 THR A N 1
ATOM 2110 C CA . THR A 1 264 ? 4.915 25.449 5.721 1.00 91.25 264 THR A CA 1
ATOM 2111 C C . THR A 1 264 ? 3.949 24.389 5.201 1.00 91.25 264 THR A C 1
ATOM 2113 O O . THR A 1 264 ? 4.169 23.768 4.162 1.00 91.25 264 THR A O 1
ATOM 2116 N N . ILE A 1 265 ? 2.853 24.180 5.934 1.00 93.88 265 ILE A N 1
ATOM 2117 C CA . ILE A 1 265 ? 1.806 23.220 5.572 1.00 93.88 265 ILE A CA 1
ATOM 2118 C C . ILE A 1 265 ? 0.888 23.832 4.510 1.00 93.88 265 ILE A C 1
ATOM 2120 O O . ILE A 1 265 ? 0.183 24.809 4.768 1.00 93.88 265 ILE A O 1
ATOM 2124 N N . GLN A 1 266 ? 0.851 23.201 3.340 1.00 94.50 266 GLN A N 1
ATOM 2125 C CA . GLN A 1 266 ? -0.006 23.544 2.212 1.00 94.50 266 GLN A CA 1
ATOM 2126 C C . GLN A 1 266 ? -1.223 22.612 2.185 1.00 94.50 266 GLN A C 1
ATOM 2128 O O . GLN A 1 266 ? -1.185 21.491 1.662 1.00 94.50 266 GLN A O 1
ATOM 2133 N N . TRP A 1 267 ? -2.314 23.073 2.795 1.00 94.88 267 TRP A N 1
ATOM 2134 C CA . TRP A 1 267 ? -3.593 22.364 2.816 1.00 94.88 267 TRP A CA 1
ATOM 2135 C C . TRP A 1 267 ? -4.224 22.318 1.428 1.00 94.88 267 TRP A C 1
ATOM 2137 O O . TRP A 1 267 ? -4.346 23.348 0.771 1.00 94.88 267 TRP A O 1
ATOM 2147 N N . GLN A 1 268 ? -4.686 21.139 1.025 1.00 94.62 268 GLN A N 1
ATOM 2148 C CA . GLN A 1 268 ? -5.372 20.955 -0.250 1.00 94.62 268 GLN A CA 1
ATOM 2149 C C . GLN A 1 268 ? -6.855 21.303 -0.137 1.00 94.62 268 GLN A C 1
ATOM 2151 O O . GLN A 1 268 ? -7.473 21.118 0.921 1.00 94.62 268 GLN A O 1
ATOM 2156 N N . GLU A 1 269 ? -7.434 21.773 -1.236 1.00 94.31 269 GLU A N 1
ATOM 2157 C CA . GLU A 1 269 ? -8.865 22.038 -1.329 1.00 94.31 269 GLU A CA 1
ATOM 2158 C C . GLU A 1 269 ? -9.660 20.733 -1.193 1.00 94.31 269 GLU A C 1
ATOM 2160 O O . GLU A 1 269 ? -9.355 19.733 -1.844 1.00 94.31 269 GLU A O 1
ATOM 2165 N N . GLY A 1 270 ? -10.672 20.748 -0.324 1.00 91.94 270 GLY A N 1
ATOM 2166 C CA . GLY A 1 270 ? -11.612 19.645 -0.162 1.00 91.94 270 GLY A CA 1
ATOM 2167 C C . GLY A 1 270 ? -12.953 19.923 -0.838 1.00 91.94 270 GLY A C 1
ATOM 2168 O O . GLY A 1 270 ? -13.442 21.055 -0.854 1.00 91.94 270 GLY A O 1
ATOM 2169 N N . SER A 1 271 ? -13.575 18.866 -1.346 1.00 90.75 271 SER A N 1
ATOM 2170 C CA . SER A 1 271 ? -14.858 18.901 -2.064 1.00 90.75 271 SER A CA 1
ATOM 2171 C C . SER A 1 271 ? -16.091 19.102 -1.168 1.00 90.75 271 SER A C 1
ATOM 2173 O O . SER A 1 271 ? -17.101 19.659 -1.604 1.00 90.75 271 SER A O 1
ATOM 2175 N N . LEU A 1 272 ? -16.032 18.673 0.093 1.00 91.75 272 LEU A N 1
ATOM 2176 C CA . LEU A 1 272 ? -17.124 18.739 1.064 1.00 91.75 272 LEU A CA 1
ATOM 2177 C C . LEU A 1 272 ? -16.921 19.869 2.069 1.00 91.75 272 LEU A C 1
ATOM 2179 O O . LEU A 1 272 ? -15.804 20.174 2.476 1.00 91.75 272 LEU A O 1
ATOM 2183 N N . PHE A 1 273 ? -18.024 20.464 2.525 1.00 91.88 273 PHE A N 1
ATOM 2184 C CA . PHE A 1 273 ? -18.047 21.512 3.558 1.00 91.88 273 PHE A CA 1
ATOM 2185 C C . PHE A 1 273 ? -17.211 22.770 3.236 1.00 91.88 273 PHE A C 1
ATOM 2187 O O . PHE A 1 273 ? -16.903 23.554 4.133 1.00 91.88 273 PHE A O 1
ATOM 2194 N N . ASN A 1 274 ? -16.881 23.011 1.960 1.00 91.56 274 ASN A N 1
ATOM 2195 C CA . ASN A 1 274 ? -16.161 24.203 1.502 1.00 91.56 274 ASN A CA 1
ATOM 2196 C C . ASN A 1 274 ? -17.111 25.314 1.011 1.00 91.56 274 ASN A C 1
ATOM 2198 O O . ASN A 1 274 ? -17.030 25.768 -0.129 1.00 91.56 274 ASN A O 1
ATOM 2202 N N . TYR A 1 275 ? -18.047 25.755 1.858 1.00 87.88 275 TYR A N 1
ATOM 2203 C CA . TYR A 1 275 ? -19.100 26.710 1.463 1.00 87.88 275 TYR A CA 1
ATOM 2204 C C . TYR A 1 275 ? -18.561 28.044 0.922 1.00 87.88 275 TYR A C 1
ATOM 2206 O O . TYR A 1 275 ? -19.171 28.646 0.041 1.00 87.88 275 TYR A O 1
ATOM 2214 N N . ASN A 1 276 ? -17.395 28.473 1.410 1.00 88.50 276 ASN A N 1
ATOM 2215 C CA . ASN A 1 276 ? -16.756 29.727 1.011 1.00 88.50 276 ASN A CA 1
ATOM 2216 C C . ASN A 1 276 ? -15.763 29.562 -0.153 1.00 88.50 276 ASN A C 1
ATOM 2218 O O . ASN A 1 276 ? -15.099 30.536 -0.498 1.00 88.50 276 ASN A O 1
ATOM 2222 N N . LYS A 1 277 ? -15.636 28.356 -0.736 1.00 86.81 277 LYS A N 1
ATOM 2223 C CA . LYS A 1 277 ? -14.662 28.025 -1.797 1.00 86.81 277 LYS A CA 1
ATOM 2224 C C . LYS A 1 277 ? -13.237 28.472 -1.452 1.00 86.81 277 LYS A C 1
ATOM 2226 O O . LYS A 1 277 ? -12.534 29.064 -2.268 1.00 86.81 277 LYS A O 1
ATOM 2231 N N . SER A 1 278 ? -12.834 28.239 -0.204 1.00 89.88 278 SER A N 1
ATOM 2232 C CA . SER A 1 278 ? -11.471 28.532 0.230 1.00 89.88 278 SER A CA 1
ATOM 2233 C C . SER A 1 278 ? -10.519 27.493 -0.373 1.00 89.88 278 SER A C 1
ATOM 2235 O O . SER A 1 278 ? -10.792 26.301 -0.204 1.00 89.88 278 SER A O 1
ATOM 2237 N N . PRO A 1 279 ? -9.387 27.894 -0.981 1.00 88.00 279 PRO A N 1
ATOM 2238 C CA . PRO A 1 279 ? -8.388 26.965 -1.523 1.00 88.00 279 PRO A CA 1
ATOM 2239 C C . PRO A 1 279 ? -7.807 25.993 -0.485 1.00 88.00 279 PRO A C 1
ATOM 2241 O O . PRO A 1 279 ? -7.323 24.925 -0.827 1.00 88.00 279 PRO A O 1
ATOM 2244 N N . THR A 1 280 ? -7.869 26.346 0.801 1.00 90.00 280 THR A N 1
ATOM 2245 C CA . THR A 1 280 ? -7.404 25.509 1.919 1.00 90.00 280 THR A CA 1
ATOM 2246 C C . THR A 1 280 ? -8.557 24.903 2.721 1.00 90.00 280 THR A C 1
ATOM 2248 O O . THR A 1 280 ? -8.334 24.169 3.686 1.00 90.00 280 THR A O 1
ATOM 2251 N N . GLY A 1 281 ? -9.806 25.200 2.353 1.00 89.38 281 GLY A N 1
ATOM 2252 C CA . GLY A 1 281 ? -11.015 24.782 3.063 1.00 89.38 281 GLY A CA 1
ATOM 2253 C C . GLY A 1 281 ? -11.525 23.401 2.652 1.00 89.38 281 GLY A C 1
ATOM 2254 O O . GLY A 1 281 ? -11.008 22.775 1.732 1.00 89.38 281 GLY A O 1
ATOM 2255 N N . GLY A 1 282 ? -12.540 22.916 3.365 1.00 93.81 282 GLY A N 1
ATOM 2256 C CA . GLY A 1 282 ? -13.243 21.668 3.052 1.00 93.81 282 GLY A CA 1
ATOM 2257 C C . GLY A 1 282 ? -12.520 20.376 3.436 1.00 93.81 282 GLY A C 1
ATOM 2258 O O . GLY A 1 282 ? -11.371 20.395 3.874 1.00 93.81 282 GLY A O 1
ATOM 2259 N N . LEU A 1 283 ? -13.221 19.258 3.264 1.00 94.69 283 LEU A N 1
ATOM 2260 C CA . LEU A 1 283 ? -12.763 17.879 3.459 1.00 94.69 283 LEU A CA 1
ATOM 2261 C C . LEU A 1 283 ? -13.076 17.061 2.206 1.00 94.69 283 LEU A C 1
ATOM 2263 O O . LEU A 1 283 ? -13.968 17.422 1.447 1.00 94.69 283 LEU A O 1
ATOM 2267 N N . ASP A 1 284 ? -12.406 15.934 2.025 1.00 94.19 284 ASP A N 1
ATOM 2268 C CA . ASP A 1 284 ? -12.714 14.983 0.964 1.00 94.19 284 ASP A CA 1
ATOM 2269 C C . ASP A 1 284 ? -13.343 13.718 1.523 1.00 94.19 284 ASP A C 1
ATOM 2271 O O . ASP A 1 284 ? -12.985 13.232 2.599 1.00 94.19 284 ASP A O 1
ATOM 2275 N N . PHE A 1 285 ? -14.291 13.178 0.766 1.00 94.62 285 PHE A N 1
ATOM 2276 C CA . PHE A 1 285 ? -14.793 11.837 0.999 1.00 94.62 285 PHE A CA 1
ATOM 2277 C C . PHE A 1 285 ? -13.832 10.833 0.375 1.00 94.62 285 PHE A C 1
ATOM 2279 O O . PHE A 1 285 ? -13.618 10.852 -0.836 1.00 94.62 285 PHE A O 1
ATOM 2286 N N . VAL A 1 286 ? -13.272 9.945 1.193 1.00 93.44 286 VAL A N 1
ATOM 2287 C CA . VAL A 1 286 ? -12.298 8.955 0.734 1.00 93.44 286 VAL A CA 1
ATOM 2288 C C . VAL A 1 286 ? -12.831 7.552 0.950 1.00 93.44 286 VAL A C 1
ATOM 2290 O O . VAL A 1 286 ? -13.211 7.167 2.058 1.00 93.44 286 VAL A O 1
ATOM 2293 N N . PHE A 1 287 ? -12.812 6.780 -0.129 1.00 91.75 287 PHE A N 1
ATOM 2294 C CA . PHE A 1 287 ? -13.076 5.354 -0.119 1.00 91.75 287 PHE A CA 1
ATOM 2295 C C . PHE A 1 287 ? -11.750 4.598 -0.124 1.00 91.75 287 PHE A C 1
ATOM 2297 O O . PHE A 1 287 ? -10.871 4.893 -0.929 1.00 91.75 287 PHE A O 1
ATOM 2304 N N . SER A 1 288 ? -11.604 3.621 0.766 1.00 89.62 288 SER A N 1
ATOM 2305 C CA . SER A 1 288 ? -10.396 2.807 0.871 1.00 89.62 288 SER A CA 1
ATOM 2306 C C . SER A 1 288 ? -10.738 1.341 1.096 1.00 89.62 288 SER A C 1
ATOM 2308 O O . SER A 1 288 ? -11.740 1.010 1.735 1.00 89.62 288 SER A O 1
ATOM 2310 N N . ILE A 1 289 ? -9.901 0.446 0.573 1.00 85.38 289 ILE A N 1
ATOM 2311 C CA . ILE A 1 289 ? -10.076 -0.999 0.722 1.00 85.38 289 ILE A CA 1
ATOM 2312 C C . ILE A 1 289 ? -9.048 -1.528 1.715 1.00 85.38 289 ILE A C 1
ATOM 2314 O O . ILE A 1 289 ? -7.843 -1.345 1.577 1.00 85.38 289 ILE A O 1
ATOM 2318 N N . GLY A 1 290 ? -9.551 -2.208 2.742 1.00 65.06 290 GLY A N 1
ATOM 2319 C CA . GLY A 1 290 ? -8.761 -2.612 3.891 1.00 65.06 290 GLY A CA 1
ATOM 2320 C C . GLY A 1 290 ? -8.080 -3.967 3.812 1.00 65.06 290 GLY A C 1
ATOM 2321 O O . GLY A 1 290 ? -7.433 -4.356 4.786 1.00 65.06 290 GLY A O 1
ATOM 2322 N N . ALA A 1 291 ? -8.249 -4.689 2.709 1.00 54.25 291 ALA A N 1
ATOM 2323 C CA . ALA A 1 291 ? -7.607 -5.971 2.502 1.00 54.25 291 ALA A CA 1
ATOM 2324 C C . ALA A 1 291 ? -6.251 -5.747 1.829 1.00 54.25 291 ALA A C 1
ATOM 2326 O O . ALA A 1 291 ? -6.185 -5.464 0.637 1.00 54.25 291 ALA A O 1
ATOM 2327 N N . GLY A 1 292 ? -5.167 -5.936 2.585 1.00 48.41 292 GLY A N 1
ATOM 2328 C CA . GLY A 1 292 ? -3.943 -6.431 1.966 1.00 48.41 292 GLY A CA 1
ATOM 2329 C C . GLY A 1 292 ? -4.265 -7.828 1.452 1.00 48.41 292 GLY A C 1
ATOM 2330 O O . GLY A 1 292 ? -4.269 -8.776 2.233 1.00 48.41 292 GLY A O 1
ATOM 2331 N N . LEU A 1 293 ? -4.678 -7.937 0.190 1.00 29.69 293 LEU A N 1
ATOM 2332 C CA . LEU A 1 293 ? -4.788 -9.220 -0.488 1.00 29.69 293 LEU A CA 1
ATOM 2333 C C . LEU A 1 293 ? -3.349 -9.713 -0.666 1.00 29.69 293 LEU A C 1
ATOM 2335 O O . LEU A 1 293 ? -2.615 -9.178 -1.492 1.00 29.69 293 LEU A O 1
ATOM 2339 N N . PHE A 1 294 ? -2.938 -10.621 0.217 1.00 31.69 294 PHE A N 1
ATOM 2340 C CA . PHE A 1 294 ? -1.651 -11.311 0.156 1.00 31.69 294 PHE A CA 1
ATOM 2341 C C . PHE A 1 294 ? -1.584 -12.225 -1.069 1.00 31.69 294 PHE A C 1
ATOM 2343 O O . PHE A 1 294 ? -2.620 -12.864 -1.374 1.00 31.69 294 PHE A O 1
#